Protein AF-A0A158P829-F1 (afdb_monomer)

InterPro domains:
  IPR002202 Hydroxymethylglutaryl-CoA reductase, class I/II [PF00368] (49-105)
  IPR002202 Hydroxymethylglutaryl-CoA reductase, class I/II [PF00368] (106-294)
  IPR002202 Hydroxymethylglutaryl-CoA reductase, class I/II [PS50065] (50-294)
  IPR002202 Hydroxymethylglutaryl-CoA reductase, class I/II [PTHR10572] (106-296)
  IPR009023 Hydroxymethylglutaryl-CoA reductase, class I/II, NAD/NADP-binding domain superfamily [G3DSA:3.30.70.420] (61-104)
  IPR009023 Hydroxymethylglutaryl-CoA reductase, class I/II, NAD/NADP-binding domain superfamily [G3DSA:3.30.70.420] (107-142)
  IPR009023 Hydroxymethylglutaryl-CoA reductase, class I/II, NAD/NADP-binding domain superfamily [SSF55035] (61-142)
  IPR009029 Hydroxymethylglutaryl-CoA reductase, class I/II, substrate-binding domain superfamily [SSF56542] (44-283)
  IPR023074 Hydroxymethylglutaryl-CoA reductase, class I/II, catalytic domain superfamily [G3DSA:3.90.770.10] (143-289)
  IPR023076 Hydroxymethylglutaryl-CoA reductase, class I/II, conserved site [PS00318] (225-232)
  IPR023282 Hydroxymethylglutaryl-CoA reductase, N-terminal [G3DSA:1.10.3270.10] (1-58)

Organism: Angiostrongylus cantonensis (NCBI:txid6313)

Sequence (345 aa):
MLSVKRGIVKCRELESRLDAKTAISVRRSYVAPSVLNHLPYQNYDYNYRSGGVSAHVIDEKMTRAPVVKFPNASDAFELKKWLNIAENFAVVKAEFESTSRGSSLAMHLLKQKFPSMQLLALSGNYCVDKKAAAINWIDGRGRSVVADCILPASVVASSKLQFGSARAVCIGGNNAHAANIVTAIFLATGQDPAQVISSSMCSTRMEETSEGDLYVSCTMPCVEVGTVGGGTILRPQNECLQMLSCAGPSLPTPGAHANRLAEIICSTVLAGELSLMAALVTDQLVSSHMKLNRSRLQLYPSTTSLSLPATQHPIENPSPLLGNSSKKDVRVKRTTLKIECSNIL

Structure (mmCIF, N/CA/C/O backbone):
data_AF-A0A158P829-F1
#
_entry.id   AF-A0A158P829-F1
#
loop_
_atom_site.group_PDB
_atom_site.id
_atom_site.type_symbol
_atom_site.label_atom_id
_atom_site.label_alt_id
_atom_site.label_comp_id
_atom_site.label_asym_id
_atom_site.label_entity_id
_atom_site.label_seq_id
_atom_site.pdbx_PDB_ins_code
_atom_site.Cartn_x
_atom_site.Cartn_y
_atom_site.Cartn_z
_atom_site.occupancy
_atom_site.B_iso_or_equiv
_atom_site.auth_seq_id
_atom_site.auth_comp_id
_atom_site.auth_asym_id
_atom_site.auth_atom_id
_atom_site.pdbx_PDB_model_num
ATOM 1 N N . MET A 1 1 ? 13.790 22.515 -24.053 1.00 63.16 1 MET A N 1
ATOM 2 C CA . MET A 1 1 ? 14.164 22.950 -22.682 1.00 63.16 1 MET A CA 1
ATOM 3 C C . MET A 1 1 ? 13.421 24.214 -22.241 1.00 63.16 1 MET A C 1
ATOM 5 O O . MET A 1 1 ? 12.739 24.167 -21.226 1.00 63.16 1 MET A O 1
ATOM 9 N N . LEU A 1 2 ? 13.500 25.322 -22.994 1.00 76.31 2 LEU A N 1
ATOM 10 C CA . LEU A 1 2 ? 12.799 26.582 -22.677 1.00 76.31 2 LEU A CA 1
ATOM 11 C C . LEU A 1 2 ? 11.281 26.410 -22.490 1.00 76.31 2 LEU A C 1
ATOM 13 O O . LEU A 1 2 ? 10.730 26.932 -21.528 1.00 76.31 2 LEU A O 1
ATOM 17 N N . SER A 1 3 ? 10.624 25.613 -23.336 1.00 77.19 3 SER A N 1
ATOM 18 C CA . SER A 1 3 ? 9.179 25.351 -23.232 1.00 77.19 3 SER A CA 1
ATOM 19 C C . SER A 1 3 ? 8.780 24.571 -21.973 1.00 77.19 3 SER A C 1
ATOM 21 O O . SER A 1 3 ? 7.688 24.777 -21.458 1.00 77.19 3 SER A O 1
ATOM 23 N N . VAL A 1 4 ? 9.669 23.721 -21.442 1.00 76.69 4 VAL A N 1
ATOM 24 C CA . VAL A 1 4 ? 9.452 22.998 -20.173 1.00 76.69 4 VAL A CA 1
ATOM 25 C C . VAL A 1 4 ? 9.634 23.946 -18.986 1.00 76.69 4 VAL A C 1
ATOM 27 O O . VAL A 1 4 ? 8.786 24.000 -18.105 1.00 76.69 4 VAL A O 1
ATOM 30 N N . LYS A 1 5 ? 10.689 24.778 -19.003 1.00 78.38 5 LYS A N 1
ATOM 31 C CA . LYS A 1 5 ? 10.923 25.812 -17.976 1.00 78.38 5 LYS A CA 1
ATOM 32 C C . LYS A 1 5 ? 9.795 26.840 -17.888 1.00 78.38 5 LYS A C 1
ATOM 34 O O . LYS A 1 5 ? 9.517 27.338 -16.807 1.00 78.38 5 LYS A O 1
ATOM 39 N N . ARG A 1 6 ? 9.154 27.149 -19.016 1.00 83.25 6 ARG A N 1
ATOM 40 C CA . ARG A 1 6 ? 8.013 28.073 -19.106 1.00 83.25 6 ARG A CA 1
ATOM 41 C C . ARG A 1 6 ? 6.659 27.406 -18.818 1.00 83.25 6 ARG A C 1
ATOM 43 O O . ARG A 1 6 ? 5.640 28.070 -18.939 1.00 83.25 6 ARG A O 1
ATOM 50 N N . GLY A 1 7 ? 6.629 26.110 -18.490 1.00 76.19 7 GLY A N 1
ATOM 51 C CA . GLY A 1 7 ? 5.394 25.374 -18.183 1.00 76.19 7 GLY A CA 1
ATOM 52 C C . GLY A 1 7 ? 4.481 25.089 -19.383 1.00 76.19 7 GLY A C 1
ATOM 53 O O . GLY A 1 7 ? 3.386 24.569 -19.201 1.00 76.19 7 GLY A O 1
ATOM 54 N N . ILE A 1 8 ? 4.926 25.388 -20.607 1.00 83.00 8 ILE A N 1
ATOM 55 C CA . ILE A 1 8 ? 4.159 25.204 -21.853 1.00 83.00 8 ILE A CA 1
ATOM 56 C C . ILE A 1 8 ? 4.042 23.714 -22.212 1.00 83.00 8 ILE A C 1
ATOM 58 O O . ILE A 1 8 ? 3.057 23.287 -22.806 1.00 83.00 8 ILE A O 1
ATOM 62 N N . VAL A 1 9 ? 5.048 22.909 -21.854 1.00 79.00 9 VAL A N 1
ATOM 63 C CA . VAL A 1 9 ? 5.073 21.455 -22.079 1.00 79.00 9 VAL A CA 1
ATOM 64 C C . VAL A 1 9 ? 5.416 20.753 -20.771 1.00 79.00 9 VAL A C 1
ATOM 66 O O . VAL A 1 9 ? 6.433 21.067 -20.148 1.00 79.00 9 VAL A O 1
ATOM 69 N N . LYS A 1 10 ? 4.597 19.777 -20.363 1.00 77.94 10 LYS A N 1
ATOM 70 C CA . LYS A 1 10 ? 4.851 18.976 -19.155 1.00 77.94 10 LYS A CA 1
ATOM 71 C C . LYS A 1 10 ? 5.947 17.942 -19.415 1.00 77.94 10 LYS A C 1
ATOM 73 O O . LYS A 1 10 ? 5.989 17.334 -20.480 1.00 77.94 10 LYS A O 1
ATOM 78 N N . CYS A 1 11 ? 6.786 17.661 -18.414 1.00 71.56 11 CYS A N 1
ATOM 79 C CA . CYS A 1 11 ? 7.875 16.678 -18.531 1.00 71.56 11 CYS A CA 1
ATOM 80 C C . CYS A 1 11 ? 7.422 15.295 -19.017 1.00 71.56 11 CYS A C 1
ATOM 82 O O . CYS A 1 11 ? 8.186 14.630 -19.707 1.00 71.56 11 CYS A O 1
ATOM 84 N N . ARG A 1 12 ? 6.201 14.867 -18.676 1.00 71.81 12 ARG A N 1
ATOM 85 C CA . ARG A 1 12 ? 5.615 13.581 -19.096 1.00 71.81 12 ARG A CA 1
ATOM 86 C C . ARG A 1 12 ? 5.220 13.511 -20.575 1.00 71.81 12 ARG A C 1
ATOM 88 O O . ARG A 1 12 ? 4.995 12.429 -21.086 1.00 71.81 12 ARG A O 1
ATOM 95 N N . GLU A 1 13 ? 5.102 14.655 -21.245 1.00 75.31 13 GLU A N 1
ATOM 96 C CA . GLU A 1 13 ? 4.687 14.735 -22.652 1.00 75.31 13 GLU A CA 1
ATOM 97 C C . GLU A 1 13 ? 5.884 14.732 -23.611 1.00 75.31 13 GLU A C 1
ATOM 99 O O . GLU A 1 13 ? 5.698 14.739 -24.826 1.00 75.31 13 GLU A O 1
ATOM 104 N N . LEU A 1 14 ? 7.117 14.746 -23.097 1.00 79.69 14 LEU A N 1
ATOM 105 C CA . LEU A 1 14 ? 8.315 14.904 -23.920 1.00 79.69 14 LEU A CA 1
ATOM 106 C C . LEU A 1 14 ? 8.457 13.787 -24.959 1.00 79.69 14 LEU A C 1
ATOM 108 O O . LEU A 1 14 ? 8.730 14.087 -26.113 1.00 79.69 14 LEU A O 1
ATOM 112 N N . GLU A 1 15 ? 8.192 12.535 -24.599 1.00 76.75 15 GLU A N 1
ATOM 113 C CA . GLU A 1 15 ? 8.303 11.390 -25.511 1.00 76.75 15 GLU A CA 1
ATOM 114 C C . GLU A 1 15 ? 7.123 11.244 -26.476 1.00 76.75 15 GLU A C 1
ATOM 116 O O . GLU A 1 15 ? 7.161 10.384 -27.346 1.00 76.75 15 GLU A O 1
ATOM 121 N N . SER A 1 16 ? 6.079 12.066 -26.337 1.00 76.44 16 SER A N 1
ATOM 122 C CA . SER A 1 16 ? 5.037 12.193 -27.369 1.00 76.44 16 SER A CA 1
ATOM 123 C C . SER A 1 16 ? 5.410 13.208 -28.455 1.00 76.44 16 SER A C 1
ATOM 125 O O . SER A 1 16 ? 4.762 13.269 -29.493 1.00 76.44 16 SER A O 1
ATOM 127 N N . ARG A 1 17 ? 6.441 14.031 -28.208 1.00 79.88 17 ARG A N 1
ATOM 128 C CA . ARG A 1 17 ? 6.820 15.173 -29.058 1.00 79.88 17 ARG A CA 1
ATOM 129 C C . ARG A 1 17 ? 8.261 15.114 -29.564 1.00 79.88 17 ARG A C 1
ATOM 131 O O . ARG A 1 17 ? 8.607 15.859 -30.473 1.00 79.88 17 ARG A O 1
ATOM 138 N N . LEU A 1 18 ? 9.109 14.304 -28.938 1.00 82.81 18 LEU A N 1
ATOM 139 C CA . LEU A 1 18 ? 10.538 14.181 -29.209 1.00 82.81 18 LEU A CA 1
ATOM 140 C C . LEU A 1 18 ? 10.919 12.702 -29.201 1.00 82.81 18 LEU A C 1
ATOM 142 O O . LEU A 1 18 ? 10.286 11.900 -28.509 1.00 82.81 18 LEU A O 1
ATOM 146 N N . ASP A 1 19 ? 11.998 12.361 -29.901 1.00 81.50 19 ASP A N 1
ATOM 147 C CA . ASP A 1 19 ? 12.615 11.047 -29.760 1.00 81.50 19 ASP A CA 1
ATOM 148 C C . ASP A 1 19 ? 13.052 10.809 -28.303 1.00 81.50 19 ASP A C 1
ATOM 150 O O . ASP A 1 19 ? 13.370 11.743 -27.555 1.00 81.50 19 ASP A O 1
ATOM 154 N N . ALA A 1 20 ? 13.064 9.545 -27.882 1.00 74.88 20 ALA A N 1
ATOM 155 C CA . ALA A 1 20 ? 13.271 9.195 -26.484 1.00 74.88 20 ALA A CA 1
ATOM 156 C C . ALA A 1 20 ? 14.630 9.667 -25.935 1.00 74.88 20 ALA A C 1
ATOM 158 O O . ALA A 1 20 ? 14.706 10.112 -24.789 1.00 74.88 20 ALA A O 1
ATOM 159 N N . LYS A 1 21 ? 15.694 9.660 -26.748 1.00 80.81 21 LYS A N 1
ATOM 160 C CA . LYS A 1 21 ? 17.029 10.111 -26.325 1.00 80.81 21 LYS A CA 1
ATOM 161 C C . LYS A 1 21 ? 17.026 11.613 -26.033 1.00 80.81 21 LYS A C 1
ATOM 163 O O . LYS A 1 21 ? 17.524 12.042 -24.987 1.00 80.81 21 LYS A O 1
ATOM 168 N N . THR A 1 22 ? 16.405 12.404 -26.905 1.00 84.88 22 THR A N 1
ATOM 169 C CA . THR A 1 22 ? 16.259 13.854 -26.736 1.00 84.88 22 THR A CA 1
ATOM 170 C C . THR A 1 22 ? 15.313 14.194 -25.586 1.00 84.88 22 THR A C 1
ATOM 172 O O . THR A 1 22 ? 15.642 15.035 -24.746 1.00 84.88 22 THR A O 1
ATOM 175 N N . ALA A 1 23 ? 14.168 13.517 -25.483 1.00 83.62 23 ALA A N 1
ATOM 176 C CA . ALA A 1 23 ? 13.207 13.698 -24.396 1.00 83.62 23 ALA A CA 1
ATOM 177 C C . ALA A 1 23 ? 13.840 13.449 -23.017 1.00 83.62 23 ALA A C 1
ATOM 179 O O . ALA A 1 23 ? 13.699 14.268 -22.102 1.00 83.62 23 ALA A O 1
ATOM 180 N N . ILE A 1 24 ? 14.597 12.358 -22.883 1.00 81.50 24 ILE A N 1
ATOM 181 C CA . ILE A 1 24 ? 15.289 11.985 -21.647 1.00 81.50 24 ILE A CA 1
ATOM 182 C C . ILE A 1 24 ? 16.406 12.978 -21.334 1.00 81.50 24 ILE A C 1
ATOM 184 O O . ILE A 1 24 ? 16.510 13.423 -20.190 1.00 81.50 24 ILE A O 1
ATOM 188 N N . SER A 1 25 ? 17.191 13.399 -22.331 1.00 85.94 25 SER A N 1
ATOM 189 C CA . SER A 1 25 ? 18.196 14.452 -22.148 1.00 85.94 25 SER A CA 1
ATOM 190 C C . SER A 1 25 ? 17.560 15.740 -21.615 1.00 85.94 25 SER A C 1
ATOM 192 O O . SER A 1 25 ? 18.021 16.292 -20.617 1.00 85.94 25 SER A O 1
ATOM 194 N N . VAL A 1 26 ? 16.460 16.197 -22.224 1.00 85.88 26 VAL A N 1
ATOM 195 C CA . VAL A 1 26 ? 15.747 17.416 -21.808 1.00 85.88 26 VAL A CA 1
ATOM 196 C C . VAL A 1 26 ? 15.191 17.283 -20.390 1.00 85.88 26 VAL A C 1
ATOM 198 O O . VAL A 1 26 ? 15.312 18.226 -19.605 1.00 85.88 26 VAL A O 1
ATOM 201 N N . ARG A 1 27 ? 14.612 16.127 -20.040 1.00 84.81 27 ARG A N 1
ATOM 202 C CA . ARG A 1 27 ? 14.092 15.865 -18.691 1.00 84.81 27 ARG A CA 1
ATOM 203 C C . ARG A 1 27 ? 15.209 15.870 -17.655 1.00 84.81 27 ARG A C 1
ATOM 205 O O . ARG A 1 27 ? 15.068 16.518 -16.625 1.00 84.81 27 ARG A O 1
ATOM 212 N N . ARG A 1 28 ? 16.332 15.204 -17.925 1.00 84.00 28 ARG A N 1
ATOM 213 C CA . ARG A 1 28 ? 17.473 15.120 -16.998 1.00 84.00 28 ARG A CA 1
ATOM 214 C C . ARG A 1 28 ? 18.092 16.485 -16.726 1.00 84.00 28 ARG A C 1
ATOM 216 O O . ARG A 1 28 ? 18.375 16.803 -15.575 1.00 84.00 28 ARG A O 1
ATOM 223 N N . SER A 1 29 ? 18.211 17.319 -17.758 1.00 81.62 29 SER A N 1
ATOM 224 C CA . SER A 1 29 ? 18.687 18.699 -17.620 1.00 81.62 29 SER A CA 1
ATOM 225 C C . SER A 1 29 ? 17.702 19.627 -16.896 1.00 81.62 29 SER A C 1
ATOM 227 O O . SER A 1 29 ? 18.093 20.722 -16.496 1.00 81.62 29 SER A O 1
ATOM 229 N N . TYR A 1 30 ? 16.433 19.232 -16.755 1.00 82.06 30 TYR A N 1
ATOM 230 C CA . TYR A 1 30 ? 15.398 20.015 -16.077 1.00 82.06 30 TYR A CA 1
ATOM 231 C C . TYR A 1 30 ? 15.141 19.554 -14.636 1.00 82.06 30 TYR A C 1
ATOM 233 O O . TYR A 1 30 ? 15.054 20.397 -13.754 1.00 82.06 30 TYR A O 1
ATOM 241 N N . VAL A 1 31 ? 15.032 18.242 -14.400 1.00 77.00 31 VAL A N 1
ATOM 242 C CA . VAL A 1 31 ? 14.630 17.659 -13.108 1.00 77.00 31 VAL A CA 1
ATOM 243 C C . VAL A 1 31 ? 15.726 17.804 -12.057 1.00 77.00 31 VAL A C 1
ATOM 245 O O . VAL A 1 31 ? 15.475 18.334 -10.984 1.00 77.00 31 VAL A O 1
ATOM 248 N N . ALA A 1 32 ? 16.938 17.330 -12.352 1.00 73.00 32 ALA A N 1
ATOM 249 C CA . ALA A 1 32 ? 18.040 17.343 -11.391 1.00 73.00 32 ALA A CA 1
ATOM 250 C C . ALA A 1 32 ? 19.394 17.282 -12.122 1.00 73.00 32 ALA A C 1
ATOM 252 O O . ALA A 1 32 ? 20.072 16.253 -12.088 1.00 73.00 32 ALA A O 1
ATOM 253 N N . PRO A 1 33 ? 19.794 18.358 -12.825 1.00 74.12 33 PRO A N 1
ATOM 254 C CA . PRO A 1 33 ? 20.963 18.348 -13.704 1.00 74.12 33 PRO A CA 1
ATOM 255 C C . PRO A 1 33 ? 22.264 17.977 -12.978 1.00 74.12 33 PRO A C 1
ATOM 257 O O . PRO A 1 33 ? 23.036 17.178 -13.494 1.00 74.12 33 PRO A O 1
ATOM 260 N N . SER A 1 34 ? 22.494 18.480 -11.763 1.00 73.44 34 SER A N 1
ATOM 261 C CA . SER A 1 34 ? 23.701 18.167 -10.981 1.00 73.44 34 SER A CA 1
ATOM 262 C C . SER A 1 34 ? 23.755 16.712 -10.508 1.00 73.44 34 SER A C 1
ATOM 264 O O . SER A 1 34 ? 24.828 16.119 -10.487 1.00 73.44 34 SER A O 1
ATOM 266 N N . VAL A 1 35 ? 22.604 16.128 -10.170 1.00 72.25 35 VAL A N 1
ATOM 267 C CA . VAL A 1 35 ? 22.493 14.759 -9.641 1.00 72.25 35 VAL A CA 1
ATOM 268 C C . VAL A 1 35 ? 22.556 13.731 -10.765 1.00 72.25 35 VAL A C 1
ATOM 270 O O . VAL A 1 35 ? 23.204 12.694 -10.652 1.00 72.25 35 VAL A O 1
ATOM 273 N N . LEU A 1 36 ? 21.883 14.015 -11.878 1.00 69.62 36 LEU A N 1
ATOM 274 C CA . LEU A 1 36 ? 21.706 13.045 -12.948 1.00 69.62 36 LEU A CA 1
ATOM 275 C C . LEU A 1 36 ? 22.901 12.994 -13.896 1.00 69.62 36 LEU A C 1
ATOM 277 O O . LEU A 1 36 ? 23.027 11.999 -14.595 1.00 69.62 36 LEU A O 1
ATOM 281 N N . ASN A 1 37 ? 23.805 13.980 -13.904 1.00 75.06 37 ASN A N 1
ATOM 282 C CA . ASN A 1 37 ? 24.940 14.050 -14.837 1.00 75.06 37 ASN A CA 1
ATOM 283 C C . ASN A 1 37 ? 25.761 12.755 -14.956 1.00 75.06 37 ASN A C 1
ATOM 285 O O . ASN A 1 37 ? 26.304 12.490 -16.023 1.00 75.06 37 ASN A O 1
ATOM 289 N N . HIS A 1 38 ? 25.863 11.958 -13.890 1.00 70.56 38 HIS A N 1
ATOM 290 C CA . HIS A 1 38 ? 26.667 10.728 -13.869 1.00 70.56 38 HIS A CA 1
ATOM 291 C C . HIS A 1 38 ? 25.831 9.454 -14.043 1.00 70.56 38 HIS A C 1
ATOM 293 O O . HIS A 1 38 ? 26.385 8.371 -14.209 1.00 70.56 38 HIS A O 1
ATOM 299 N N . LEU A 1 39 ? 24.500 9.567 -14.033 1.00 63.19 39 LEU A N 1
ATOM 300 C CA . LEU A 1 39 ? 23.608 8.435 -14.254 1.00 63.19 39 LEU A CA 1
ATOM 301 C C . LEU A 1 39 ? 23.589 8.102 -15.757 1.00 63.19 39 LEU A C 1
ATOM 303 O O . LEU A 1 39 ? 23.116 8.939 -16.530 1.00 63.19 39 LEU A O 1
ATOM 307 N N . PRO A 1 40 ? 24.073 6.932 -16.203 1.00 72.62 40 PRO A N 1
ATOM 308 C CA . PRO A 1 40 ? 24.112 6.593 -17.620 1.00 72.62 40 PRO A CA 1
ATOM 309 C C . PRO A 1 40 ? 22.698 6.545 -18.210 1.00 72.62 40 PRO A C 1
ATOM 311 O O . PRO A 1 40 ? 21.763 6.042 -17.596 1.00 72.62 40 PRO A O 1
ATOM 314 N N . TYR A 1 41 ? 22.542 7.111 -19.405 1.00 71.88 41 TYR A N 1
ATOM 315 C CA . TYR A 1 41 ? 21.274 7.132 -20.147 1.00 71.88 41 TYR A CA 1
ATOM 316 C C . TYR A 1 41 ? 21.485 7.070 -21.669 1.00 71.88 41 TYR A C 1
ATOM 318 O O . TYR A 1 41 ? 20.532 7.108 -22.438 1.00 71.88 41 TYR A O 1
ATOM 326 N N . GLN A 1 42 ? 22.727 7.036 -22.138 1.00 70.00 42 GLN A N 1
ATOM 327 C CA . GLN A 1 42 ? 23.049 6.930 -23.558 1.00 70.00 42 GLN A CA 1
ATOM 328 C C . GLN A 1 42 ? 23.322 5.459 -23.885 1.00 70.00 42 GLN A C 1
ATOM 330 O O . GLN A 1 42 ? 23.740 4.711 -23.006 1.00 70.00 42 GLN A O 1
ATOM 335 N N . ASN A 1 43 ? 23.078 5.051 -25.132 1.00 66.44 43 ASN A N 1
ATOM 336 C CA . ASN A 1 43 ? 23.239 3.667 -25.607 1.00 66.44 43 ASN A CA 1
ATOM 337 C C . ASN A 1 43 ? 22.281 2.649 -24.962 1.00 66.44 43 ASN A C 1
ATOM 339 O O . ASN A 1 43 ? 22.509 1.448 -25.050 1.00 66.44 43 ASN A O 1
ATOM 343 N N . TYR A 1 44 ? 21.205 3.132 -24.341 1.00 59.72 44 TYR A N 1
ATOM 344 C CA . TYR A 1 44 ? 20.037 2.325 -24.020 1.00 59.72 44 TYR A CA 1
ATOM 345 C C . TYR A 1 44 ? 19.034 2.469 -25.165 1.00 59.72 44 TYR A C 1
ATOM 347 O O . TYR A 1 44 ? 18.763 3.593 -25.603 1.00 59.72 44 TYR A O 1
ATOM 355 N N . ASP A 1 45 ? 18.516 1.356 -25.675 1.00 62.59 45 ASP A N 1
ATOM 356 C CA . ASP A 1 45 ? 17.504 1.397 -26.724 1.00 62.59 45 ASP A CA 1
ATOM 357 C C . ASP A 1 45 ? 16.132 1.692 -26.115 1.00 62.59 45 ASP A C 1
ATOM 359 O O . ASP A 1 45 ? 15.405 0.816 -25.660 1.00 62.59 45 ASP A O 1
ATOM 363 N N . TYR A 1 46 ? 15.776 2.972 -26.100 1.00 62.03 46 TYR A N 1
ATOM 364 C CA . TYR A 1 46 ? 14.485 3.435 -25.604 1.00 62.03 46 TYR A CA 1
ATOM 365 C C . TYR A 1 46 ? 13.314 3.151 -26.556 1.00 62.03 46 TYR A C 1
ATOM 367 O O . TYR A 1 46 ? 12.179 3.492 -26.214 1.00 62.03 46 TYR A O 1
ATOM 375 N N . ASN A 1 47 ? 13.571 2.557 -27.729 1.00 55.53 47 ASN A N 1
ATOM 376 C CA . ASN A 1 47 ? 12.532 2.044 -28.619 1.00 55.53 47 ASN A CA 1
ATOM 377 C C . ASN A 1 47 ? 12.071 0.636 -28.214 1.00 55.53 47 ASN A C 1
ATOM 379 O O . ASN A 1 47 ? 11.018 0.212 -28.686 1.00 55.53 47 ASN A O 1
ATOM 383 N N . TYR A 1 48 ? 12.764 -0.042 -27.284 1.00 54.25 48 TYR A N 1
ATOM 384 C CA . TYR A 1 48 ? 12.222 -1.184 -26.531 1.00 54.25 48 TYR A CA 1
ATOM 385 C C . TYR A 1 48 ? 11.123 -0.699 -25.566 1.00 54.25 48 TYR A C 1
ATOM 387 O O . TYR A 1 48 ? 11.230 -0.773 -24.344 1.00 54.25 48 TYR A O 1
ATOM 395 N N . ARG A 1 49 ? 10.047 -0.133 -26.113 1.00 53.22 49 ARG A N 1
ATOM 396 C CA . ARG A 1 49 ? 8.802 0.124 -25.395 1.00 53.22 49 ARG A CA 1
ATOM 397 C C . ARG A 1 49 ? 7.881 -1.053 -25.642 1.00 53.22 49 ARG A C 1
ATOM 399 O O . ARG A 1 49 ? 7.085 -1.045 -26.573 1.00 53.22 49 ARG A O 1
ATOM 406 N N . SER A 1 50 ? 7.968 -2.048 -24.777 1.00 54.19 50 SER A N 1
ATOM 407 C CA . SER A 1 50 ? 6.940 -3.072 -24.631 1.00 54.19 50 SER A CA 1
ATOM 408 C C . SER A 1 50 ? 5.701 -2.451 -23.974 1.00 54.19 50 SER A C 1
ATOM 410 O O . SER A 1 50 ? 5.515 -2.583 -22.771 1.00 54.19 50 SER A O 1
ATOM 412 N N . GLY A 1 51 ? 4.937 -1.636 -24.711 1.00 63.03 51 GLY A N 1
ATOM 413 C CA . GLY A 1 51 ? 3.611 -1.131 -24.306 1.00 63.03 51 GLY A CA 1
ATOM 414 C C . GLY A 1 51 ? 3.517 -0.245 -23.048 1.00 63.03 51 GLY A C 1
ATOM 415 O O . GLY A 1 51 ? 2.474 0.359 -22.823 1.00 63.03 51 GLY A O 1
ATOM 416 N N . GLY A 1 52 ? 4.589 -0.099 -22.260 1.00 76.19 52 GLY A N 1
ATOM 417 C CA . GLY A 1 52 ? 4.537 0.468 -20.911 1.00 76.19 52 GLY A CA 1
ATOM 418 C C . GLY A 1 52 ? 3.983 -0.521 -19.875 1.00 76.19 52 GLY A C 1
ATOM 419 O O . GLY A 1 52 ? 3.530 -1.611 -20.209 1.00 76.19 52 GLY A O 1
ATOM 420 N N . VAL A 1 53 ? 4.044 -0.134 -18.601 1.00 87.06 53 VAL A N 1
ATOM 421 C CA . VAL A 1 53 ? 3.374 -0.851 -17.506 1.00 87.06 53 VAL A CA 1
ATOM 422 C C . VAL A 1 53 ? 2.049 -0.152 -17.231 1.00 87.06 53 VAL A C 1
ATOM 424 O O . VAL A 1 53 ? 2.031 1.071 -17.060 1.00 87.06 53 VAL A O 1
ATOM 427 N N . SER A 1 54 ? 0.966 -0.920 -17.174 1.00 91.69 54 SER A N 1
ATOM 428 C CA . SER A 1 54 ? -0.322 -0.451 -16.662 1.00 91.69 54 SER A CA 1
ATOM 429 C C . SER A 1 54 ? -0.379 -0.743 -15.170 1.00 91.69 54 SER A C 1
ATOM 431 O O . SER A 1 54 ? 0.064 -1.799 -14.731 1.00 91.69 54 SER A O 1
ATOM 433 N N . ALA A 1 55 ? -0.866 0.201 -14.368 1.00 94.81 55 ALA A N 1
ATOM 434 C CA . ALA A 1 55 ? -0.978 0.021 -12.927 1.00 94.81 55 ALA A CA 1
ATOM 435 C C . ALA A 1 55 ? -2.229 0.710 -12.394 1.00 94.81 55 ALA A C 1
ATOM 437 O O . ALA A 1 55 ? -2.557 1.821 -12.812 1.00 94.81 55 ALA A O 1
ATOM 438 N N . HIS A 1 56 ? -2.908 0.041 -11.465 1.00 95.44 56 HIS A N 1
ATOM 439 C CA . HIS A 1 56 ? -4.190 0.476 -10.928 1.00 95.44 56 HIS A CA 1
ATOM 440 C C . HIS A 1 56 ? -4.291 0.164 -9.437 1.00 95.44 56 HIS A C 1
ATOM 442 O O 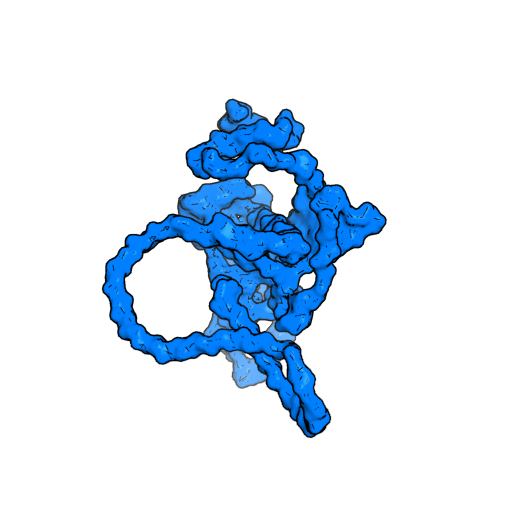. HIS A 1 56 ? -4.038 -0.963 -9.001 1.00 95.44 56 HIS A O 1
ATOM 448 N N . VAL A 1 57 ? -4.716 1.156 -8.653 1.00 97.31 57 VAL A N 1
ATOM 449 C CA . VAL A 1 57 ? -5.216 0.921 -7.293 1.00 97.31 57 VAL A CA 1
ATOM 450 C C . VAL A 1 57 ? -6.616 0.306 -7.384 1.00 97.31 57 VAL A C 1
ATOM 452 O O . VAL A 1 57 ? -7.505 0.891 -7.997 1.00 97.31 57 VAL A O 1
ATOM 455 N N . ILE A 1 58 ? -6.805 -0.866 -6.778 1.00 96.38 58 ILE A N 1
ATOM 456 C CA . ILE A 1 58 ? -8.069 -1.625 -6.797 1.00 96.38 58 ILE A CA 1
ATOM 457 C C . ILE A 1 58 ? -8.849 -1.531 -5.481 1.00 96.38 58 ILE A C 1
ATOM 459 O O . ILE A 1 58 ? -10.054 -1.757 -5.472 1.00 96.38 58 ILE A O 1
ATOM 463 N N . ASP A 1 59 ? -8.175 -1.197 -4.380 1.00 95.88 59 ASP A N 1
ATOM 464 C CA . ASP A 1 59 ? -8.799 -0.968 -3.075 1.00 95.88 59 ASP A CA 1
ATOM 465 C C . ASP A 1 59 ? -7.963 0.031 -2.261 1.00 95.88 59 ASP A C 1
ATOM 467 O O . ASP A 1 59 ? -6.738 0.111 -2.411 1.00 95.88 59 ASP A O 1
ATOM 471 N N . GLU A 1 60 ? -8.622 0.796 -1.394 1.00 93.44 60 GLU A N 1
ATOM 472 C CA . GLU A 1 60 ? -7.994 1.757 -0.489 1.00 93.44 60 GLU A CA 1
ATOM 473 C C . GLU A 1 60 ? -8.676 1.719 0.883 1.00 93.44 60 GLU A C 1
ATOM 475 O O . GLU A 1 60 ? -9.792 2.208 1.062 1.00 93.44 60 GLU A O 1
ATOM 480 N N . LYS A 1 61 ? -7.975 1.188 1.890 1.00 91.75 61 LYS A N 1
ATOM 481 C CA . LYS A 1 61 ? -8.439 1.193 3.282 1.00 91.75 61 LYS A CA 1
ATOM 482 C C . LYS A 1 61 ? -7.295 1.101 4.279 1.00 91.75 61 LYS A C 1
ATOM 484 O O . LYS A 1 61 ? -6.576 0.109 4.343 1.00 91.75 61 LYS A O 1
ATOM 489 N N . MET A 1 62 ? -7.146 2.106 5.135 1.00 91.06 62 MET A N 1
ATOM 490 C CA . MET A 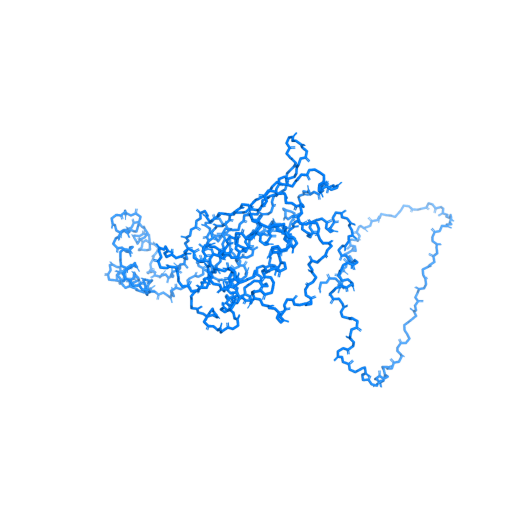1 62 ? -6.292 1.973 6.315 1.00 91.06 62 MET A CA 1
ATOM 491 C C . MET A 1 62 ? -7.103 1.393 7.474 1.00 91.06 62 MET A C 1
ATOM 493 O O . MET A 1 62 ? -8.220 1.830 7.737 1.00 91.06 62 MET A O 1
ATOM 497 N N . THR A 1 63 ? -6.534 0.428 8.192 1.00 90.44 63 THR A N 1
ATOM 498 C CA . THR A 1 63 ? -7.241 -0.306 9.245 1.00 90.44 63 THR A CA 1
ATOM 499 C C . THR A 1 63 ? -6.707 0.027 10.637 1.00 90.44 63 THR A C 1
ATOM 501 O O . THR A 1 63 ? -5.508 0.242 10.856 1.00 90.44 63 THR A O 1
ATOM 504 N N . ARG A 1 64 ? -7.613 0.023 11.616 1.00 90.19 64 ARG A N 1
ATOM 505 C CA . ARG A 1 64 ? -7.306 0.036 13.047 1.00 90.19 64 ARG A CA 1
ATOM 506 C C . ARG A 1 64 ? -8.245 -0.943 13.733 1.00 90.19 64 ARG A C 1
ATOM 508 O O . ARG A 1 64 ? -9.444 -0.903 13.491 1.00 90.19 64 ARG A O 1
ATOM 515 N N . ALA A 1 65 ? -7.703 -1.792 14.595 1.00 92.44 65 ALA A N 1
ATOM 516 C CA . ALA A 1 65 ? -8.479 -2.798 15.301 1.00 92.44 65 ALA A CA 1
ATOM 517 C C . ALA A 1 65 ? -8.242 -2.681 16.811 1.00 92.44 65 ALA A C 1
ATOM 519 O O . ALA A 1 65 ? -7.257 -3.227 17.319 1.00 92.44 65 ALA A O 1
ATOM 520 N N . PRO A 1 66 ? -9.097 -1.938 17.532 1.00 93.38 66 PRO A N 1
ATOM 521 C CA . PRO A 1 66 ? -9.094 -1.922 18.987 1.00 93.38 66 PRO A CA 1
ATOM 522 C C . PRO A 1 66 ? -9.410 -3.301 19.565 1.00 93.38 66 PRO A C 1
ATOM 524 O O . PRO A 1 66 ? -10.135 -4.091 18.965 1.00 93.38 66 PRO A O 1
ATOM 527 N N . VAL A 1 67 ? -8.893 -3.573 20.759 1.00 95.31 67 VAL A N 1
ATOM 528 C CA . VAL A 1 67 ? -9.247 -4.751 21.550 1.00 95.31 67 VAL A CA 1
ATOM 529 C C . VAL A 1 67 ? -10.018 -4.312 22.786 1.00 95.31 67 VAL A C 1
ATOM 531 O O . VAL A 1 67 ? -9.566 -3.470 23.569 1.00 95.31 67 VAL A O 1
ATOM 534 N N . VAL A 1 68 ? -11.199 -4.899 22.948 1.00 96.50 68 VAL A N 1
ATOM 535 C CA . VAL A 1 68 ? -12.102 -4.657 24.070 1.00 96.50 68 VAL A CA 1
ATOM 536 C C . VAL A 1 68 ? -12.328 -5.952 24.842 1.00 96.50 68 VAL A C 1
ATOM 538 O O . VAL A 1 68 ? -12.288 -7.043 24.275 1.00 9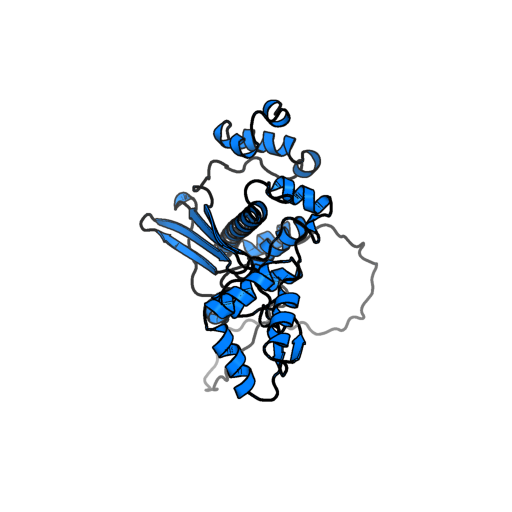6.50 68 VAL A O 1
ATOM 541 N N . LYS A 1 69 ? -12.550 -5.829 26.146 1.00 96.94 69 LYS A N 1
ATOM 542 C CA . LYS A 1 69 ? -12.824 -6.930 27.066 1.00 96.94 69 LYS A CA 1
ATOM 543 C C . LYS A 1 69 ? -14.211 -6.768 27.662 1.00 96.94 69 LYS A C 1
ATOM 545 O O . LYS A 1 69 ? -14.607 -5.664 28.016 1.00 96.94 69 LYS A O 1
ATOM 550 N N . PHE A 1 70 ? -14.902 -7.885 27.818 1.00 97.94 70 PHE A N 1
ATOM 551 C CA . PHE A 1 70 ? -16.159 -7.980 28.549 1.00 97.94 70 PHE A CA 1
ATOM 552 C C . PHE A 1 70 ? -16.012 -8.948 29.729 1.00 97.94 70 PHE A C 1
ATOM 554 O O . PHE A 1 70 ? -15.067 -9.746 29.737 1.00 97.94 70 PHE A O 1
ATOM 561 N N . PRO A 1 71 ? -16.915 -8.898 30.725 1.00 97.12 71 PRO A N 1
ATOM 562 C CA . PRO A 1 71 ? -16.928 -9.855 31.831 1.00 97.12 71 PRO A CA 1
ATOM 563 C C . PRO A 1 71 ? -17.084 -11.309 31.372 1.00 97.12 71 PRO A C 1
ATOM 565 O O . PRO A 1 71 ? -16.467 -12.202 31.946 1.00 97.12 71 PRO A O 1
ATOM 568 N N . ASN A 1 72 ? -17.886 -11.547 30.331 1.00 96.38 72 ASN A N 1
ATOM 569 C CA . ASN A 1 72 ? -18.131 -12.873 29.771 1.00 96.38 72 ASN A CA 1
ATOM 570 C C . ASN A 1 72 ? -18.287 -12.820 28.234 1.00 96.38 72 ASN A C 1
ATOM 572 O O . ASN A 1 72 ? -18.403 -11.749 27.634 1.00 96.38 72 ASN A O 1
ATOM 576 N N . ALA A 1 73 ? -18.260 -13.991 27.591 1.00 95.31 73 ALA A N 1
ATOM 577 C CA . ALA A 1 73 ? -18.345 -14.106 26.134 1.00 95.31 73 ALA A CA 1
ATOM 578 C C . ALA A 1 73 ? -19.731 -13.740 25.572 1.00 95.31 73 ALA A C 1
ATOM 580 O O . ALA A 1 73 ? -19.807 -13.258 24.442 1.00 95.31 73 ALA A O 1
ATOM 581 N N . SER A 1 74 ? -20.804 -13.930 26.345 1.00 97.12 74 SER A N 1
ATOM 582 C CA . SER A 1 74 ? -22.167 -13.572 25.937 1.00 97.12 74 SER A CA 1
ATOM 583 C C . SER A 1 74 ? -22.309 -12.061 25.758 1.00 97.12 74 SER A C 1
ATOM 585 O O . SER A 1 74 ? -22.817 -11.613 24.736 1.00 97.12 74 SER A O 1
ATOM 587 N N . ASP A 1 75 ? -21.755 -11.264 26.673 1.00 95.88 75 ASP A N 1
ATOM 588 C CA . ASP A 1 75 ? -21.757 -9.801 26.558 1.00 95.88 75 ASP A CA 1
ATOM 589 C C . ASP A 1 75 ? -20.964 -9.326 25.324 1.00 95.88 75 ASP A C 1
ATOM 591 O O . ASP A 1 75 ? -21.387 -8.420 24.604 1.00 95.88 75 ASP A O 1
ATOM 595 N N . ALA A 1 76 ? -19.822 -9.965 25.039 1.00 96.06 76 ALA A N 1
ATOM 596 C CA . ALA A 1 76 ? -19.040 -9.676 23.835 1.00 96.06 76 ALA A CA 1
ATOM 597 C C . ALA A 1 76 ? -19.797 -10.061 22.550 1.00 96.06 76 ALA A C 1
ATOM 599 O O . ALA A 1 76 ? -19.701 -9.368 21.532 1.00 96.06 76 ALA A O 1
ATOM 600 N N . PHE A 1 77 ? -20.562 -11.155 22.590 1.00 96.50 77 PHE A N 1
ATOM 601 C CA . PHE A 1 77 ? -21.425 -11.566 21.489 1.00 96.50 77 PHE A CA 1
ATOM 602 C C . PHE A 1 77 ? -22.548 -10.556 21.242 1.00 96.50 77 PHE A C 1
ATOM 604 O O . PHE A 1 77 ? -22.803 -10.234 20.083 1.00 96.50 77 PHE A O 1
ATOM 611 N N . GLU A 1 78 ? -23.155 -9.995 22.290 1.00 97.31 78 GLU A N 1
ATOM 612 C CA . GLU A 1 78 ? -24.173 -8.949 22.141 1.00 97.31 78 GLU A CA 1
ATOM 613 C C . GLU A 1 78 ? -23.613 -7.697 21.454 1.00 97.31 78 GLU A C 1
ATOM 615 O O . GLU A 1 78 ? -24.259 -7.167 20.549 1.00 97.31 78 GLU A O 1
ATOM 620 N N . LEU A 1 79 ? -22.380 -7.273 21.769 1.00 96.69 79 LEU A N 1
ATOM 621 C CA . LEU A 1 79 ? -21.712 -6.204 21.011 1.00 96.69 79 LEU A CA 1
ATOM 622 C C . LEU A 1 79 ? -21.568 -6.573 19.526 1.00 96.69 79 LEU A C 1
ATOM 624 O O . LEU A 1 79 ? -21.902 -5.770 18.654 1.00 96.69 79 LEU A O 1
ATOM 628 N N . LYS A 1 80 ? -21.075 -7.780 19.220 1.00 96.25 80 LYS A N 1
ATOM 629 C CA . LYS A 1 80 ? -20.885 -8.234 17.832 1.00 96.25 80 LYS A CA 1
ATOM 630 C C . LYS A 1 80 ? -22.211 -8.285 17.071 1.00 96.25 80 LYS A C 1
ATOM 632 O O . LYS A 1 80 ? -22.299 -7.792 15.952 1.00 96.25 80 LYS A O 1
ATOM 637 N N . LYS A 1 81 ? -23.247 -8.860 17.681 1.00 97.38 81 LYS A N 1
ATOM 638 C CA . LYS A 1 81 ? -24.601 -8.932 17.123 1.00 97.38 81 LYS A CA 1
ATOM 639 C C . LYS A 1 81 ? -25.164 -7.536 16.877 1.00 97.38 81 LYS A C 1
ATOM 641 O O . LYS A 1 81 ? -25.741 -7.293 15.824 1.00 97.38 81 LYS A O 1
ATOM 646 N N . TRP A 1 82 ? -24.951 -6.618 17.817 1.00 97.44 82 TRP A N 1
ATOM 647 C CA . TRP A 1 82 ? -25.383 -5.235 17.695 1.00 97.44 82 TRP A CA 1
ATOM 648 C C . TRP A 1 82 ? -24.688 -4.500 16.540 1.00 97.44 82 TRP A C 1
ATOM 650 O O . TRP A 1 82 ? -25.366 -3.826 15.766 1.00 97.44 82 TRP A O 1
ATOM 660 N N . LEU A 1 83 ? -23.370 -4.675 16.386 1.00 96.69 83 LEU A N 1
ATOM 661 C CA . LEU A 1 83 ? -22.577 -4.108 15.285 1.00 96.69 83 LEU A CA 1
ATOM 662 C C . LEU A 1 83 ? -22.919 -4.702 13.912 1.00 96.69 83 LEU A C 1
ATOM 664 O O . LEU A 1 83 ? -22.721 -4.032 12.906 1.00 96.69 83 LEU A O 1
ATOM 668 N N . ASN A 1 84 ? -23.436 -5.932 13.854 1.00 96.38 84 ASN A N 1
ATOM 669 C CA . ASN A 1 84 ? -23.857 -6.567 12.600 1.00 96.38 84 ASN A CA 1
ATOM 670 C C . ASN A 1 84 ? -25.180 -6.009 12.041 1.00 96.38 84 ASN A C 1
ATOM 672 O O . ASN A 1 84 ? -25.553 -6.337 10.918 1.00 96.38 84 ASN A O 1
ATOM 676 N N . ILE A 1 85 ? -25.898 -5.188 12.810 1.00 97.62 85 ILE A N 1
ATOM 677 C CA . ILE A 1 85 ? -27.096 -4.483 12.346 1.00 97.62 85 ILE A CA 1
ATOM 678 C C . ILE A 1 85 ? -26.647 -3.213 11.608 1.00 97.62 85 ILE A C 1
ATOM 680 O O . ILE A 1 85 ? -25.919 -2.391 12.170 1.00 97.62 85 ILE A O 1
ATOM 684 N N . ALA A 1 86 ? -27.082 -3.045 10.357 1.00 96.56 86 ALA A N 1
ATOM 685 C CA . ALA A 1 86 ? -26.577 -2.011 9.451 1.00 96.56 86 ALA A CA 1
ATOM 686 C C . ALA A 1 86 ? -26.773 -0.583 9.989 1.00 96.56 86 ALA A C 1
ATOM 688 O O . ALA A 1 86 ? -25.863 0.242 9.904 1.00 96.56 86 ALA A O 1
ATOM 689 N N . GLU A 1 87 ? -27.922 -0.301 10.602 1.00 97.31 87 GLU A N 1
ATOM 690 C CA . GLU A 1 87 ? -28.247 1.007 11.178 1.00 97.31 87 GLU A CA 1
ATOM 691 C C . GLU A 1 87 ? -27.313 1.343 12.344 1.00 97.31 87 GLU A C 1
ATOM 693 O O . GLU A 1 87 ? -26.820 2.461 12.465 1.00 97.31 87 GLU A O 1
ATOM 698 N N . ASN A 1 88 ? -27.011 0.353 13.183 1.00 96.94 88 ASN A N 1
ATOM 699 C CA . ASN A 1 88 ? -26.110 0.512 14.318 1.00 96.94 88 ASN A CA 1
ATOM 700 C C . ASN A 1 88 ? -24.667 0.738 13.862 1.00 96.94 88 ASN A C 1
ATOM 702 O O . ASN A 1 88 ? -23.981 1.619 14.385 1.00 96.94 88 ASN A O 1
ATOM 706 N N . PHE A 1 89 ? -24.222 -0.026 12.861 1.00 96.25 89 PHE A N 1
ATOM 707 C CA . PHE A 1 89 ? -22.917 0.174 12.244 1.00 96.25 89 PHE A CA 1
ATOM 708 C C . PHE A 1 89 ? -22.793 1.575 11.638 1.00 96.25 89 PHE A C 1
ATOM 710 O O . PHE A 1 89 ? -21.767 2.226 11.826 1.00 96.25 89 PHE A O 1
ATOM 717 N N . ALA A 1 90 ? -23.841 2.074 10.974 1.00 95.50 90 ALA A N 1
ATOM 718 C CA . ALA A 1 90 ? -23.853 3.411 10.388 1.00 95.50 90 ALA A CA 1
ATOM 719 C C . ALA A 1 90 ? -23.644 4.517 11.437 1.00 95.50 90 ALA A C 1
ATOM 721 O O . ALA A 1 90 ? -22.906 5.464 11.172 1.00 95.50 90 ALA A O 1
ATOM 722 N N . VAL A 1 91 ? -24.206 4.372 12.645 1.00 95.44 91 VAL A N 1
ATOM 723 C CA . VAL A 1 91 ? -23.972 5.320 13.752 1.00 95.44 91 VAL A CA 1
ATOM 724 C C . VAL A 1 91 ? -22.503 5.314 14.183 1.00 95.44 91 VAL A C 1
ATOM 726 O O . VAL A 1 91 ? -21.889 6.371 14.305 1.00 95.44 91 VAL A O 1
ATOM 729 N N . VAL A 1 92 ? -21.907 4.132 14.371 1.00 94.88 92 VAL A N 1
ATOM 730 C CA . VAL A 1 92 ? -20.486 4.019 14.755 1.00 94.88 92 VAL A CA 1
ATOM 731 C C . VAL A 1 92 ? -19.571 4.547 13.651 1.00 94.88 92 VAL A C 1
ATOM 733 O O . VAL A 1 92 ? -18.577 5.213 13.939 1.00 94.88 92 VAL A O 1
ATOM 736 N N . LYS A 1 93 ? -19.915 4.280 12.388 1.00 92.94 93 LYS A N 1
ATOM 737 C CA . LYS A 1 93 ? -19.196 4.780 11.217 1.00 92.94 93 LYS A CA 1
ATOM 738 C C . LYS A 1 93 ? -19.223 6.307 11.158 1.00 92.94 93 LYS A C 1
ATOM 740 O O . LYS A 1 93 ? -18.166 6.909 11.015 1.00 92.94 93 LYS A O 1
ATOM 745 N N . ALA A 1 94 ? -20.392 6.925 11.326 1.00 93.44 94 ALA A N 1
ATOM 746 C CA . ALA A 1 94 ? -20.523 8.381 11.335 1.00 93.44 94 ALA A CA 1
ATOM 747 C C . ALA A 1 94 ? -19.674 9.020 12.449 1.00 93.44 94 ALA A C 1
ATOM 749 O O . ALA A 1 94 ? -18.964 9.996 12.210 1.00 93.44 94 ALA A O 1
ATOM 750 N N . GLU A 1 95 ? -19.677 8.422 13.643 1.00 93.19 95 GLU A N 1
ATOM 751 C CA . GLU A 1 95 ? -18.850 8.883 14.761 1.00 93.19 95 GLU A CA 1
ATOM 752 C C . GLU A 1 95 ? -17.348 8.742 14.459 1.00 93.19 95 GLU A C 1
ATOM 754 O O . GLU A 1 95 ? -16.559 9.643 14.751 1.00 93.19 95 GLU A O 1
ATOM 759 N N . PHE A 1 96 ? -16.938 7.640 13.825 1.00 91.94 96 PHE A N 1
ATOM 760 C CA . PHE A 1 96 ? -15.555 7.423 13.402 1.00 91.94 96 PHE A CA 1
ATOM 761 C C . PHE A 1 96 ? -15.109 8.442 12.343 1.00 91.94 96 PHE A C 1
ATOM 763 O O . PHE A 1 96 ? -14.010 8.984 12.428 1.00 91.94 96 PHE A O 1
ATOM 770 N N . GLU A 1 97 ? -15.949 8.722 11.352 1.00 89.56 97 GLU A N 1
ATOM 771 C CA . GLU A 1 97 ? -15.624 9.618 10.235 1.00 89.56 97 GLU A CA 1
ATOM 772 C C . GLU A 1 97 ? -15.692 11.105 10.617 1.00 89.56 97 GLU A C 1
ATOM 774 O O . GLU A 1 97 ? -15.156 11.951 9.903 1.00 89.56 97 GLU A O 1
ATOM 779 N N . SER A 1 98 ? -16.282 11.431 11.771 1.00 88.06 98 SER A N 1
ATOM 780 C CA . SER A 1 98 ? -16.428 12.810 12.251 1.00 88.06 98 SER A CA 1
ATOM 781 C C . SER A 1 98 ? -15.096 13.525 12.524 1.00 88.06 98 SER A C 1
ATOM 783 O O . SER A 1 98 ? -15.029 14.754 12.457 1.00 88.06 98 SER A O 1
ATOM 785 N N . THR A 1 99 ? -14.020 12.789 12.843 1.00 86.75 99 THR A N 1
ATOM 786 C CA . THR A 1 99 ? -12.707 13.377 13.154 1.00 86.75 99 THR A CA 1
ATOM 787 C C . THR A 1 99 ? -11.536 12.493 12.724 1.00 86.75 99 THR A C 1
ATOM 789 O O . THR A 1 99 ? -11.647 11.281 12.567 1.00 86.75 99 THR A O 1
ATOM 792 N N . SER A 1 100 ? -10.338 13.080 12.676 1.00 77.75 100 SER A N 1
ATOM 793 C CA . SER A 1 100 ? -9.078 12.343 12.489 1.00 77.75 100 SER A CA 1
ATOM 794 C C . SER A 1 100 ? -8.713 11.404 13.653 1.00 77.75 100 SER A C 1
ATOM 796 O O . SER A 1 100 ? -7.821 10.569 13.511 1.00 77.75 100 SER A O 1
ATOM 798 N N . ARG A 1 101 ? -9.400 11.502 14.804 1.00 81.94 101 ARG A N 1
ATOM 799 C CA . ARG A 1 101 ? -9.268 10.602 15.967 1.00 81.94 101 ARG A CA 1
ATOM 800 C C . ARG A 1 101 ? -10.457 9.639 16.079 1.00 81.94 101 ARG A C 1
ATOM 802 O O . ARG A 1 101 ? -10.796 9.201 17.180 1.00 81.94 101 ARG A O 1
ATOM 809 N N . GLY A 1 102 ? -11.054 9.284 14.942 1.00 87.06 102 GLY A N 1
ATOM 810 C CA . GLY A 1 102 ? -12.271 8.479 14.833 1.00 87.06 102 GLY A CA 1
ATOM 811 C C . GLY A 1 102 ? -12.310 7.214 15.682 1.00 87.06 102 GLY A C 1
ATOM 812 O O . GLY A 1 102 ? -13.327 6.914 16.298 1.00 87.06 102 GLY A O 1
ATOM 813 N N . SER A 1 103 ? -11.186 6.496 15.797 1.00 88.06 103 SER A N 1
ATOM 814 C CA . SER A 1 103 ? -11.123 5.271 16.609 1.00 88.06 103 SER A CA 1
ATOM 815 C C . SER A 1 103 ? -11.471 5.522 18.078 1.00 88.06 103 SER A C 1
ATOM 817 O O . SER A 1 103 ? -12.199 4.733 18.670 1.00 88.06 103 SER A O 1
ATOM 819 N N . SER A 1 104 ? -10.985 6.614 18.672 1.00 90.31 104 SER A N 1
ATOM 820 C CA . SER A 1 104 ? -11.252 6.919 20.082 1.00 90.31 104 SER A CA 1
ATOM 821 C C . SER A 1 104 ? -12.710 7.314 20.311 1.00 90.31 104 SER A C 1
ATOM 823 O O . SER A 1 104 ? -13.305 6.878 21.292 1.00 90.31 104 SER A O 1
ATOM 825 N N . LEU A 1 105 ? -13.295 8.090 19.393 1.00 92.31 105 LEU A N 1
ATOM 826 C CA . LEU A 1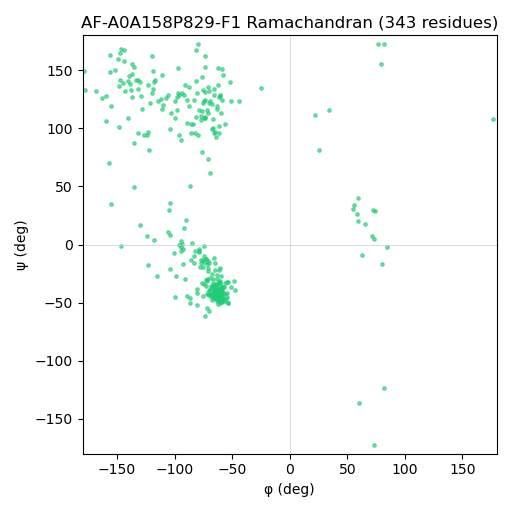 105 ? -14.701 8.494 19.474 1.00 92.31 105 LEU A CA 1
ATOM 827 C C . LEU A 1 105 ? -15.639 7.297 19.313 1.00 92.31 105 LEU A C 1
ATOM 829 O O . LEU A 1 105 ? -16.508 7.083 20.155 1.00 92.31 105 LEU A O 1
ATOM 833 N N . ALA A 1 106 ? -15.381 6.441 18.321 1.00 94.12 106 ALA A N 1
ATOM 834 C CA . ALA A 1 106 ? -16.115 5.194 18.149 1.00 94.12 106 ALA A CA 1
ATOM 835 C C . ALA A 1 106 ? -16.050 4.320 19.415 1.00 94.12 106 ALA A C 1
ATOM 837 O O . ALA A 1 106 ? -17.067 3.784 19.852 1.00 94.12 106 ALA A O 1
ATOM 838 N N . MET A 1 107 ? -14.880 4.210 20.062 1.00 95.31 107 MET A N 1
ATOM 839 C CA . MET A 1 107 ? -14.759 3.463 21.321 1.00 95.31 107 MET A CA 1
ATOM 840 C C . MET A 1 107 ? -15.514 4.121 22.483 1.00 95.31 107 MET A C 1
ATOM 842 O O . MET A 1 107 ? -16.093 3.406 23.300 1.00 95.31 107 MET A O 1
ATOM 846 N N . HIS A 1 108 ? -15.544 5.454 22.570 1.00 94.44 108 HIS A N 1
ATOM 847 C CA . HIS A 1 108 ? -16.340 6.166 23.575 1.00 94.44 108 HIS A CA 1
ATOM 848 C C . HIS A 1 108 ? -17.842 5.934 23.385 1.00 94.44 108 HIS A C 1
ATOM 850 O O . HIS A 1 108 ? -18.525 5.599 24.353 1.00 94.44 108 HIS A O 1
ATOM 856 N N . LEU A 1 109 ? -18.342 6.029 22.152 1.00 95.25 109 LEU A N 1
ATOM 857 C CA . LEU A 1 109 ? -19.735 5.731 21.818 1.00 95.25 109 LEU A CA 1
ATOM 858 C C . LEU A 1 109 ? -20.102 4.290 22.204 1.00 95.25 109 LEU A C 1
ATOM 860 O O . LEU A 1 109 ? -21.111 4.049 22.870 1.00 95.25 109 LEU A O 1
ATOM 864 N N . LEU A 1 110 ? -19.252 3.321 21.849 1.00 96.50 110 LEU A N 1
ATOM 865 C CA . LEU A 1 110 ? -19.467 1.923 22.225 1.00 96.50 110 LEU A CA 1
ATOM 866 C C . LEU A 1 110 ? -19.438 1.721 23.743 1.00 96.50 110 LEU A C 1
ATOM 868 O O . LEU A 1 110 ? -20.239 0.951 24.261 1.00 96.50 110 LEU A O 1
ATOM 872 N N . LYS A 1 111 ? -18.575 2.436 24.473 1.00 96.44 111 LYS A N 1
ATOM 873 C CA . LYS A 1 111 ? -18.509 2.378 25.941 1.00 96.44 111 LYS A CA 1
ATOM 874 C C . LYS A 1 111 ? -19.763 2.941 26.608 1.00 96.44 111 LYS A C 1
ATOM 876 O O . LYS A 1 111 ? -20.182 2.404 27.629 1.00 96.44 111 LYS A O 1
ATOM 881 N N . GLN A 1 112 ? -20.368 3.987 26.044 1.00 96.25 112 GLN A N 1
ATOM 882 C CA . GLN A 1 112 ? -21.651 4.513 26.524 1.00 96.25 112 GLN A CA 1
ATOM 883 C C . GLN A 1 112 ? -22.775 3.493 26.328 1.00 96.25 112 GLN A C 1
ATOM 885 O O . GLN A 1 112 ? -23.600 3.305 27.219 1.00 96.25 112 GLN A O 1
ATOM 890 N N . LYS A 1 113 ? -22.784 2.802 25.183 1.00 95.94 113 LYS A N 1
ATOM 891 C CA . LYS A 1 113 ? -23.809 1.804 24.864 1.00 95.94 113 LYS A CA 1
ATOM 892 C C . LYS A 1 113 ? -23.628 0.473 25.596 1.00 95.94 113 LYS A C 1
ATOM 894 O O . LYS A 1 113 ? -24.611 -0.171 25.951 1.00 95.94 113 LYS A O 1
ATOM 899 N N . PHE A 1 114 ? -22.384 0.080 25.838 1.00 97.00 114 PHE A N 1
ATOM 900 C CA . PHE A 1 114 ? -22.005 -1.137 26.544 1.00 97.00 114 PHE A CA 1
ATOM 901 C C . PHE A 1 114 ? -21.136 -0.775 27.759 1.00 97.00 114 PHE A C 1
ATOM 903 O O . PHE A 1 114 ? -19.908 -0.879 27.693 1.00 97.00 114 PHE A O 1
ATOM 910 N N . PRO A 1 115 ? -21.734 -0.365 28.897 1.00 96.75 115 PRO A N 1
ATOM 911 C CA . PRO A 1 115 ? -20.979 0.096 30.064 1.00 96.75 115 PRO A CA 1
ATOM 912 C C . PRO A 1 115 ? -20.013 -0.947 30.643 1.00 96.75 115 PRO A C 1
ATOM 914 O O . PRO A 1 115 ? -18.986 -0.574 31.213 1.00 96.75 115 PRO A O 1
ATOM 917 N N . SER A 1 116 ? -20.290 -2.244 30.462 1.00 96.31 116 SER A N 1
ATOM 918 C CA . SER A 1 116 ? -19.411 -3.349 30.876 1.00 96.31 116 SER A CA 1
ATOM 919 C C . SER A 1 116 ? -18.181 -3.538 29.976 1.00 96.31 116 SER A C 1
ATOM 921 O O . SER A 1 116 ? -17.225 -4.195 30.387 1.00 96.31 116 SER A O 1
ATOM 923 N N . MET A 1 117 ? -18.160 -2.938 28.781 1.00 97.62 117 MET A N 1
ATOM 924 C CA . MET A 1 117 ? -17.037 -3.006 27.845 1.00 97.62 117 MET A CA 1
ATOM 925 C C . MET A 1 117 ? -15.813 -2.295 28.421 1.00 97.62 117 MET A C 1
ATOM 927 O O . MET A 1 117 ? -15.881 -1.127 28.781 1.00 97.62 117 MET A O 1
ATOM 931 N N . GLN A 1 118 ? -14.652 -2.929 28.450 1.00 96.69 118 GLN A N 1
ATOM 932 C CA . GLN A 1 118 ? -13.386 -2.290 28.798 1.00 96.69 118 GLN A CA 1
ATOM 933 C C . GLN A 1 118 ? -12.508 -2.191 27.554 1.00 96.69 118 GLN A C 1
ATOM 935 O O . GLN A 1 118 ? -12.144 -3.209 26.973 1.00 96.69 118 GLN A O 1
ATOM 940 N N . LEU A 1 119 ? -12.123 -0.980 27.153 1.00 95.88 119 LEU A N 1
ATOM 941 C CA . LEU A 1 119 ? -11.099 -0.804 26.125 1.00 95.88 119 LEU A CA 1
ATOM 942 C C . LEU A 1 119 ? -9.735 -1.184 26.713 1.00 95.88 119 LEU A C 1
ATOM 944 O O . LEU A 1 119 ? -9.269 -0.529 27.642 1.00 95.88 119 LEU A O 1
ATOM 948 N N . LEU A 1 120 ? -9.107 -2.239 26.188 1.00 94.75 120 LEU A N 1
ATOM 949 C CA . LEU A 1 120 ? -7.771 -2.660 26.620 1.00 94.75 120 LEU A CA 1
ATOM 950 C C . LEU A 1 120 ? -6.682 -1.914 25.847 1.00 94.75 120 LEU A C 1
ATOM 952 O O . LEU A 1 120 ? -5.727 -1.420 26.437 1.00 94.75 120 LEU A O 1
ATOM 956 N N . ALA A 1 121 ? -6.830 -1.820 24.524 1.00 93.50 121 ALA A N 1
ATOM 957 C CA . ALA A 1 121 ? -5.922 -1.069 23.666 1.00 93.50 121 ALA A CA 1
ATOM 958 C C . ALA A 1 121 ? -6.613 -0.649 22.366 1.00 93.50 121 ALA A C 1
ATOM 960 O O . ALA A 1 121 ? -7.432 -1.382 21.819 1.00 93.50 121 ALA A O 1
ATOM 961 N N . LEU A 1 122 ? -6.216 0.499 21.809 1.00 90.38 122 LEU A N 1
ATOM 962 C CA . LEU A 1 122 ? -6.657 0.940 20.476 1.00 90.38 122 LEU A CA 1
ATOM 963 C C . LEU A 1 122 ? -6.018 0.134 19.329 1.00 90.38 122 LEU A C 1
ATOM 965 O O . LEU A 1 122 ? -6.449 0.238 18.184 1.00 90.38 122 LEU A O 1
ATOM 969 N N . SER A 1 123 ? -4.990 -0.665 19.627 1.00 90.19 123 SER A N 1
ATOM 970 C CA . SER A 1 123 ? -4.314 -1.547 18.676 1.00 90.19 123 SER A CA 1
ATOM 971 C C . SER A 1 123 ? -4.162 -2.942 19.277 1.00 90.19 123 SER A C 1
ATOM 973 O O . SER A 1 123 ? -3.210 -3.216 20.002 1.00 90.19 123 SER A O 1
ATOM 975 N N . GLY A 1 124 ? -5.096 -3.827 18.948 1.00 90.69 124 GLY A N 1
ATOM 976 C CA . GLY A 1 124 ? -5.148 -5.224 19.378 1.00 90.69 124 GLY A CA 1
ATOM 977 C C . GLY A 1 124 ? -4.423 -6.200 18.454 1.00 90.69 124 GLY A C 1
ATOM 978 O O . GLY A 1 124 ? -4.748 -7.378 18.456 1.00 90.69 124 GLY A O 1
ATOM 979 N N . ASN A 1 125 ? -3.485 -5.725 17.627 1.00 89.62 125 ASN A N 1
ATOM 980 C CA . ASN A 1 125 ? -2.761 -6.538 16.638 1.00 89.62 125 ASN A CA 1
ATOM 981 C C . ASN A 1 125 ? -3.638 -7.232 15.581 1.00 89.62 125 ASN A C 1
ATOM 983 O O . ASN A 1 125 ? -3.157 -8.150 14.930 1.00 89.62 125 ASN A O 1
ATOM 987 N N . TYR A 1 126 ? -4.867 -6.762 15.361 1.00 91.44 126 TYR A N 1
ATOM 988 C CA . TYR A 1 126 ? -5.757 -7.240 14.293 1.00 91.44 126 TYR A CA 1
ATOM 989 C C . TYR A 1 126 ? -5.866 -6.232 13.128 1.00 91.44 126 TYR A C 1
ATOM 991 O O . TYR A 1 126 ? -6.719 -6.355 12.262 1.00 91.44 126 TYR A O 1
ATOM 999 N N . CYS A 1 127 ? -5.003 -5.204 13.112 1.00 85.69 127 CYS A N 1
ATOM 1000 C CA . CYS A 1 127 ? -4.970 -4.205 12.042 1.00 85.69 127 CYS A CA 1
ATOM 1001 C C . CYS A 1 127 ? -4.435 -4.775 10.710 1.00 85.69 127 CYS A C 1
ATOM 1003 O O . CYS A 1 127 ? -5.145 -4.678 9.724 1.00 85.69 127 CYS A O 1
ATOM 1005 N N . VAL A 1 128 ? -3.240 -5.355 10.557 1.00 90.75 128 VAL A N 1
ATOM 1006 C CA . VAL A 1 128 ? -2.068 -5.531 11.433 1.00 90.75 128 VAL A CA 1
ATOM 1007 C C . VAL A 1 128 ? -0.951 -4.581 10.991 1.00 90.75 128 VAL A C 1
ATOM 1009 O O . VAL A 1 128 ? -0.573 -4.573 9.827 1.00 90.75 128 VAL A O 1
ATOM 1012 N N . ASP A 1 129 ? -0.393 -3.798 11.914 1.00 94.31 129 ASP A N 1
ATOM 1013 C CA . ASP A 1 129 ? 0.637 -2.799 11.596 1.00 94.31 129 ASP A CA 1
ATOM 1014 C C . ASP A 1 129 ? 2.051 -3.330 11.835 1.00 94.31 129 ASP A C 1
ATOM 1016 O O . ASP A 1 129 ? 2.322 -3.832 12.928 1.00 94.31 129 ASP A O 1
ATOM 1020 N N . LYS A 1 130 ? 2.942 -3.206 10.837 1.00 95.06 130 LYS A N 1
ATOM 1021 C CA . LYS A 1 130 ? 4.389 -3.508 10.945 1.00 95.06 130 LYS A CA 1
ATOM 1022 C C . LYS A 1 130 ? 4.711 -4.947 11.376 1.00 95.06 130 LYS A C 1
ATOM 1024 O O . LYS A 1 130 ? 5.741 -5.207 11.991 1.00 95.06 130 LYS A O 1
ATOM 1029 N N . LYS A 1 131 ? 3.810 -5.889 11.096 1.00 94.25 131 LYS A N 1
ATOM 1030 C CA . LYS A 1 131 ? 3.972 -7.329 11.345 1.00 94.25 131 LYS A CA 1
ATOM 1031 C C . LYS A 1 131 ? 3.393 -8.095 10.164 1.00 94.25 131 LYS A C 1
ATOM 1033 O O . LYS A 1 131 ? 2.380 -7.684 9.600 1.00 94.25 131 LYS A O 1
ATOM 1038 N N . ALA A 1 132 ? 4.016 -9.217 9.822 1.00 92.06 132 ALA A N 1
ATOM 1039 C CA . ALA A 1 132 ? 3.496 -10.107 8.797 1.00 92.06 132 ALA A CA 1
ATOM 1040 C C . ALA A 1 132 ? 2.217 -10.781 9.314 1.00 92.06 132 ALA A C 1
ATOM 1042 O O . ALA A 1 132 ? 2.227 -11.405 10.376 1.00 92.06 132 ALA A O 1
ATOM 1043 N N . ALA A 1 133 ? 1.112 -10.634 8.583 1.00 93.00 133 ALA A N 1
ATOM 1044 C CA . ALA A 1 133 ? -0.173 -11.209 8.952 1.00 93.00 133 ALA A CA 1
ATOM 1045 C C . ALA A 1 133 ? -0.995 -11.582 7.718 1.00 93.00 133 ALA A C 1
ATOM 1047 O O . ALA A 1 133 ? -1.114 -10.794 6.782 1.00 93.00 133 ALA A O 1
ATOM 1048 N N . ALA A 1 134 ? -1.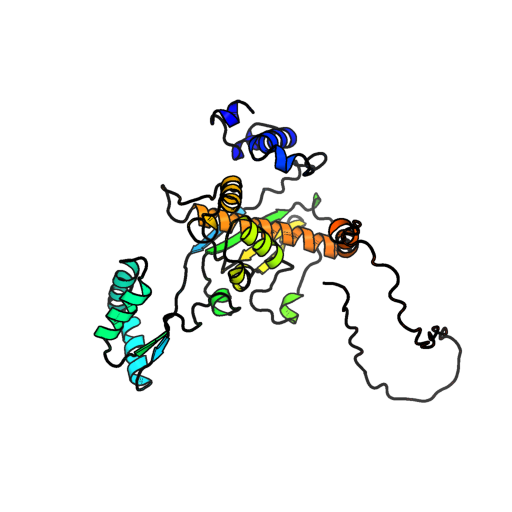618 -12.761 7.762 1.00 94.12 134 ALA A N 1
ATOM 1049 C CA . ALA A 1 134 ? -2.458 -13.263 6.678 1.00 94.12 134 ALA A CA 1
ATOM 1050 C C . ALA A 1 134 ? -3.670 -12.365 6.397 1.00 94.12 134 ALA A C 1
ATOM 1052 O O . ALA A 1 134 ? -4.064 -12.233 5.247 1.00 94.12 134 ALA A O 1
ATOM 1053 N N . ILE A 1 135 ? -4.225 -11.699 7.415 1.00 93.25 135 ILE A N 1
ATOM 1054 C CA . ILE A 1 135 ? -5.361 -10.788 7.223 1.00 93.25 135 ILE A CA 1
ATOM 1055 C C . ILE A 1 135 ? -5.012 -9.614 6.301 1.00 93.25 135 ILE A C 1
ATOM 1057 O O . ILE A 1 135 ? -5.807 -9.270 5.441 1.00 93.25 135 ILE A O 1
ATOM 1061 N N . ASN A 1 136 ? -3.795 -9.063 6.384 1.00 94.69 136 ASN A N 1
ATOM 1062 C CA . ASN A 1 136 ? -3.364 -8.008 5.461 1.00 94.69 136 ASN A CA 1
ATOM 1063 C C . ASN A 1 136 ? -3.235 -8.533 4.025 1.00 94.69 136 ASN A C 1
ATOM 1065 O O . ASN A 1 136 ? -3.479 -7.791 3.082 1.00 94.69 136 ASN A O 1
ATOM 1069 N N . TRP A 1 137 ? -2.839 -9.799 3.865 1.00 94.31 137 TRP A N 1
ATOM 1070 C CA . TRP A 1 137 ? -2.716 -10.446 2.560 1.00 94.31 137 TRP A CA 1
ATOM 1071 C C . TRP A 1 137 ? -4.079 -10.742 1.924 1.00 94.31 137 TRP A C 1
ATOM 1073 O O . TRP A 1 137 ? -4.253 -10.531 0.729 1.00 94.31 137 TRP A O 1
ATOM 1083 N N . ILE A 1 138 ? -5.026 -11.238 2.724 1.00 93.81 138 ILE A N 1
ATOM 1084 C CA . ILE A 1 138 ? -6.352 -11.674 2.268 1.00 93.81 138 ILE A CA 1
ATOM 1085 C C . ILE A 1 138 ? -7.286 -10.477 2.099 1.00 93.81 138 ILE A C 1
ATOM 1087 O O . ILE A 1 138 ? -7.886 -10.313 1.041 1.00 93.81 138 ILE A O 1
ATOM 1091 N N . ASP A 1 139 ? -7.390 -9.641 3.131 1.00 94.00 139 ASP A N 1
ATOM 1092 C CA . ASP A 1 139 ? -8.345 -8.539 3.157 1.00 94.00 139 ASP A CA 1
ATOM 1093 C C . ASP A 1 139 ? -7.736 -7.240 2.627 1.00 94.00 139 ASP A C 1
ATOM 1095 O O . ASP A 1 139 ? -8.487 -6.341 2.282 1.00 94.00 139 ASP A O 1
ATOM 1099 N N . GLY A 1 140 ? -6.410 -7.110 2.525 1.00 95.00 140 GLY A N 1
ATOM 1100 C CA . GLY A 1 140 ? -5.750 -5.872 2.099 1.00 95.00 140 GLY A CA 1
ATOM 1101 C C . GLY A 1 140 ? -5.637 -4.819 3.210 1.00 95.00 140 GLY A C 1
ATOM 1102 O O . GLY A 1 140 ? -6.401 -4.800 4.178 1.00 95.00 140 GLY A O 1
ATOM 1103 N N . ARG A 1 141 ? -4.650 -3.921 3.086 1.00 96.12 141 ARG A N 1
ATOM 1104 C CA . ARG A 1 141 ? -4.408 -2.823 4.045 1.00 96.12 141 ARG A CA 1
ATOM 1105 C C . ARG A 1 141 ? -3.582 -1.691 3.436 1.00 96.12 141 ARG A C 1
ATOM 1107 O O . ARG A 1 141 ? -2.481 -1.906 2.963 1.00 96.12 141 ARG A O 1
ATOM 1114 N N . GLY A 1 142 ? -4.048 -0.456 3.527 1.00 96.44 142 GLY A N 1
ATOM 1115 C CA . GLY A 1 142 ? -3.485 0.660 2.774 1.00 96.44 142 GLY A CA 1
ATOM 1116 C C . GLY A 1 142 ? -4.064 0.658 1.366 1.00 96.44 142 GLY A C 1
ATOM 1117 O O . GLY A 1 142 ? -5.280 0.711 1.219 1.00 96.44 142 GLY A O 1
ATOM 1118 N N . ARG A 1 143 ? -3.209 0.610 0.349 1.00 98.00 143 ARG A N 1
ATOM 1119 C CA . ARG A 1 143 ? -3.601 0.549 -1.061 1.00 98.00 143 ARG A CA 1
ATOM 1120 C C . ARG A 1 143 ? -3.330 -0.843 -1.609 1.00 98.00 143 ARG A C 1
ATOM 1122 O O . ARG A 1 143 ? -2.201 -1.326 -1.531 1.00 98.00 143 ARG A O 1
ATOM 1129 N N . SER A 1 144 ? -4.350 -1.462 -2.184 1.00 98.25 144 SER A N 1
ATOM 1130 C CA . SER A 1 144 ? -4.192 -2.672 -2.982 1.00 98.25 144 SER A CA 1
ATOM 1131 C C . SER A 1 144 ? -3.947 -2.264 -4.426 1.00 98.25 144 SER A C 1
ATOM 1133 O O . SER A 1 144 ? -4.731 -1.506 -4.994 1.00 98.25 144 SER A O 1
ATOM 1135 N N . VAL A 1 145 ? -2.848 -2.729 -5.013 1.00 98.31 145 VAL A N 1
ATOM 1136 C CA . VAL A 1 145 ? -2.391 -2.303 -6.340 1.00 98.31 145 VAL A CA 1
ATOM 1137 C C . VAL A 1 145 ? -2.099 -3.516 -7.204 1.00 98.31 145 VAL A C 1
ATOM 1139 O O . VAL A 1 145 ? -1.519 -4.498 -6.736 1.00 98.31 145 VAL A O 1
ATOM 1142 N N . VAL A 1 146 ? -2.476 -3.429 -8.474 1.00 97.75 146 VAL A N 1
ATOM 1143 C CA . VAL A 1 146 ? -2.045 -4.351 -9.523 1.00 97.75 146 VAL A CA 1
ATOM 1144 C C . VAL A 1 146 ? -1.256 -3.578 -10.572 1.00 97.75 146 VAL A C 1
ATOM 1146 O O . VAL A 1 146 ? -1.615 -2.447 -10.898 1.00 97.75 146 VAL A O 1
ATOM 1149 N N . ALA A 1 147 ? -0.181 -4.173 -11.075 1.00 96.56 147 ALA A N 1
ATOM 1150 C CA . ALA A 1 147 ? 0.560 -3.675 -12.223 1.00 96.56 147 ALA A CA 1
ATOM 1151 C C . ALA A 1 147 ? 0.852 -4.819 -13.190 1.00 96.56 147 ALA A C 1
ATOM 1153 O O . ALA A 1 147 ? 1.164 -5.923 -12.743 1.00 96.56 147 ALA A O 1
ATOM 1154 N N . ASP A 1 148 ? 0.775 -4.565 -14.490 1.00 94.00 148 ASP A N 1
ATOM 1155 C CA . ASP A 1 148 ? 1.016 -5.567 -15.520 1.00 94.00 148 ASP A CA 1
ATOM 1156 C C . ASP A 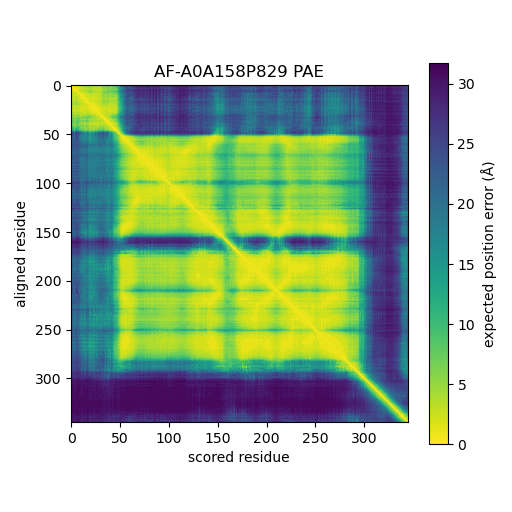1 148 ? 1.604 -4.991 -16.815 1.00 94.00 148 ASP A C 1
ATOM 1158 O O . ASP A 1 148 ? 1.568 -3.787 -17.084 1.00 94.00 148 ASP A O 1
ATOM 1162 N N . CYS A 1 149 ? 2.217 -5.872 -17.605 1.00 89.69 149 CYS A N 1
ATOM 1163 C CA . CYS A 1 149 ? 2.711 -5.567 -18.944 1.00 89.69 149 CYS A CA 1
ATOM 1164 C C . CYS A 1 149 ? 2.814 -6.835 -19.803 1.00 89.69 149 CYS A C 1
ATOM 1166 O O . CYS A 1 149 ? 2.842 -7.954 -19.285 1.00 89.69 149 CYS A O 1
ATOM 1168 N N . ILE A 1 150 ? 2.914 -6.639 -21.118 1.00 88.06 150 ILE A N 1
ATOM 1169 C CA . ILE A 1 150 ? 3.220 -7.691 -22.090 1.00 88.06 150 ILE A CA 1
ATOM 1170 C C . ILE A 1 150 ? 4.574 -7.368 -22.716 1.00 88.06 150 ILE A C 1
ATOM 1172 O O . ILE A 1 150 ? 4.771 -6.278 -23.259 1.00 88.06 150 ILE A O 1
ATOM 1176 N N . LEU A 1 151 ? 5.512 -8.307 -22.619 1.00 83.62 151 LEU A N 1
ATOM 1177 C CA . LEU A 1 151 ? 6.827 -8.225 -23.241 1.00 83.62 151 LEU A CA 1
ATOM 1178 C C . LEU A 1 151 ? 6.829 -9.045 -24.534 1.00 83.62 151 LEU A C 1
ATOM 1180 O O . LEU A 1 151 ? 6.586 -10.251 -24.461 1.00 83.62 151 LEU A O 1
ATOM 1184 N N . PRO A 1 152 ? 7.157 -8.439 -25.687 1.00 83.56 152 PRO A N 1
ATOM 1185 C CA . PRO A 1 152 ? 7.260 -9.179 -26.933 1.00 83.56 152 PRO A CA 1
ATOM 1186 C C . PRO A 1 152 ? 8.279 -10.320 -26.847 1.00 83.56 152 PRO A C 1
ATOM 1188 O O . PRO A 1 152 ? 9.332 -10.161 -26.221 1.00 83.56 152 PRO A O 1
ATOM 1191 N N . ALA A 1 153 ? 8.023 -11.430 -27.537 1.00 80.44 153 ALA A N 1
ATOM 1192 C CA . ALA A 1 153 ? 8.922 -12.587 -27.598 1.00 80.44 153 ALA A CA 1
ATOM 1193 C C . ALA A 1 153 ? 10.344 -12.212 -28.053 1.00 80.44 153 ALA A C 1
ATOM 1195 O O . ALA A 1 153 ? 11.332 -12.773 -27.587 1.00 80.44 153 ALA A O 1
ATOM 1196 N N . SER A 1 154 ? 10.470 -11.194 -28.911 1.00 76.38 154 SER A N 1
ATOM 1197 C CA . SER A 1 154 ? 11.762 -10.655 -29.354 1.00 76.38 154 SER A CA 1
ATOM 1198 C C . SER A 1 154 ? 12.621 -10.083 -28.219 1.00 76.38 154 SER A C 1
ATOM 1200 O O . SER A 1 154 ? 13.839 -9.989 -28.361 1.00 76.38 154 SER A O 1
ATOM 1202 N N . VAL A 1 155 ? 12.006 -9.709 -27.095 1.00 73.25 155 VAL A N 1
ATOM 1203 C CA . VAL A 1 155 ? 12.670 -9.170 -25.902 1.00 73.25 155 VAL A CA 1
ATOM 1204 C C . VAL A 1 155 ? 13.048 -10.285 -24.920 1.00 73.25 155 VAL A C 1
ATOM 1206 O O . VAL A 1 155 ? 14.032 -10.161 -24.189 1.00 73.25 155 VAL A O 1
ATOM 1209 N N . VAL A 1 156 ? 12.288 -11.385 -24.889 1.00 69.62 156 VAL A N 1
ATOM 1210 C CA . VAL A 1 156 ? 12.420 -12.454 -23.890 1.00 69.62 156 VAL A CA 1
ATOM 1211 C C . VAL A 1 156 ? 13.117 -13.668 -24.508 1.00 69.62 156 VAL A C 1
ATOM 1213 O O . VAL A 1 156 ? 12.499 -14.491 -25.168 1.00 69.62 156 VAL A O 1
ATOM 1216 N N . ALA A 1 157 ? 14.422 -13.818 -24.264 1.00 54.72 157 ALA A N 1
ATOM 1217 C CA . ALA A 1 157 ? 15.210 -14.909 -24.854 1.00 54.72 157 ALA A CA 1
ATOM 1218 C C . ALA A 1 157 ? 14.895 -16.309 -24.278 1.00 54.72 157 ALA A C 1
ATOM 1220 O O . ALA A 1 157 ? 15.179 -17.312 -24.927 1.00 54.72 157 ALA A O 1
ATOM 1221 N N . SER A 1 158 ? 14.349 -16.401 -23.058 1.00 51.66 158 SER A N 1
ATOM 1222 C CA . SER A 1 158 ? 13.819 -17.650 -22.486 1.00 51.66 158 SER A CA 1
ATOM 1223 C C . SER A 1 158 ? 13.009 -17.370 -21.217 1.00 51.66 158 SER A C 1
ATOM 1225 O O . SER A 1 158 ? 13.466 -16.654 -20.324 1.00 51.66 158 SER A O 1
ATOM 1227 N N . SER A 1 159 ? 11.810 -17.938 -21.113 1.00 47.06 159 SER A N 1
ATOM 1228 C CA . SER A 1 159 ? 10.987 -17.900 -19.906 1.00 47.06 159 SER A CA 1
ATOM 1229 C C . SER A 1 159 ? 11.148 -19.223 -19.150 1.00 47.06 159 SER A C 1
ATOM 1231 O O . SER A 1 159 ? 10.681 -20.279 -19.564 1.00 47.06 159 SER A O 1
ATOM 1233 N N . LYS A 1 160 ? 11.834 -19.193 -18.004 1.00 42.78 160 LYS A N 1
ATOM 1234 C CA . LYS A 1 160 ? 11.794 -20.296 -17.035 1.00 42.78 160 LYS A CA 1
ATOM 1235 C C . LYS A 1 160 ? 11.346 -19.756 -15.689 1.00 42.78 160 LYS A C 1
ATOM 1237 O O . LYS A 1 160 ? 12.171 -19.337 -14.888 1.00 42.78 160 LYS A O 1
ATOM 1242 N N . LEU A 1 161 ? 10.052 -19.831 -15.408 1.00 48.34 161 LEU A N 1
ATOM 1243 C CA . LEU A 1 161 ? 9.531 -19.779 -14.043 1.00 48.34 161 LEU A CA 1
ATOM 1244 C C . LEU A 1 161 ? 8.538 -20.914 -13.864 1.00 48.34 161 LEU A C 1
ATOM 1246 O O . LEU A 1 161 ? 7.779 -21.163 -14.787 1.00 48.34 161 LEU A O 1
ATOM 1250 N N . GLN A 1 162 ? 8.538 -21.553 -12.688 1.00 48.03 162 GLN A N 1
ATOM 1251 C CA . GLN A 1 162 ? 7.340 -21.842 -11.879 1.00 48.03 162 GLN A CA 1
ATOM 1252 C C . GLN A 1 162 ? 7.710 -22.574 -10.553 1.00 48.03 162 GLN A C 1
ATOM 1254 O O . GLN A 1 162 ? 8.675 -23.335 -10.489 1.00 48.03 162 GLN A O 1
ATOM 1259 N N . PHE A 1 163 ? 6.902 -22.336 -9.503 1.00 49.81 163 PHE A N 1
ATOM 1260 C CA . PHE A 1 163 ? 6.742 -23.097 -8.235 1.00 49.81 163 PHE A CA 1
ATOM 1261 C C . PHE A 1 163 ? 7.811 -23.057 -7.109 1.00 49.81 163 PHE A C 1
ATOM 1263 O O . PHE A 1 163 ? 7.902 -23.997 -6.317 1.00 49.81 163 PHE A O 1
ATOM 1270 N N . GLY A 1 164 ? 8.579 -21.974 -6.942 1.00 43.00 164 GLY A N 1
ATOM 1271 C CA . GLY A 1 164 ? 9.499 -21.824 -5.795 1.00 43.00 164 GLY A CA 1
ATOM 1272 C C . GLY A 1 164 ? 8.802 -21.532 -4.452 1.00 43.00 164 GLY A C 1
ATOM 1273 O O . GLY A 1 164 ? 8.875 -22.334 -3.519 1.00 43.00 164 GLY A O 1
ATOM 1274 N N . SER A 1 165 ? 8.092 -20.401 -4.357 1.00 51.91 165 SER A N 1
ATOM 1275 C CA . SER A 1 165 ? 7.542 -19.883 -3.088 1.00 51.91 165 SER A CA 1
ATOM 1276 C C . SER A 1 165 ? 6.501 -20.795 -2.432 1.00 51.91 165 SER A C 1
ATOM 1278 O O . SER A 1 165 ? 6.434 -20.870 -1.205 1.00 51.91 165 SER A O 1
ATOM 1280 N N . ALA A 1 166 ? 5.749 -21.572 -3.222 1.00 50.09 166 ALA A N 1
ATOM 1281 C CA . ALA A 1 166 ? 4.768 -22.526 -2.701 1.00 50.09 166 ALA A CA 1
ATOM 1282 C C . ALA A 1 166 ? 5.413 -23.605 -1.807 1.00 50.09 166 ALA A C 1
ATOM 1284 O O . ALA A 1 166 ? 4.805 -24.056 -0.838 1.00 50.09 166 ALA A O 1
ATOM 1285 N N . ARG A 1 167 ? 6.673 -23.983 -2.080 1.00 44.41 167 ARG A N 1
ATOM 1286 C CA . ARG A 1 167 ? 7.410 -24.986 -1.290 1.00 44.41 167 ARG A CA 1
ATOM 1287 C C . ARG A 1 167 ? 7.895 -24.448 0.058 1.00 44.41 167 ARG A C 1
ATOM 1289 O O . ARG A 1 167 ? 8.189 -25.248 0.941 1.00 44.41 167 ARG A O 1
ATOM 1296 N N . ALA A 1 168 ? 7.977 -23.126 0.215 1.00 54.56 168 ALA A N 1
ATOM 1297 C CA . ALA A 1 168 ? 8.417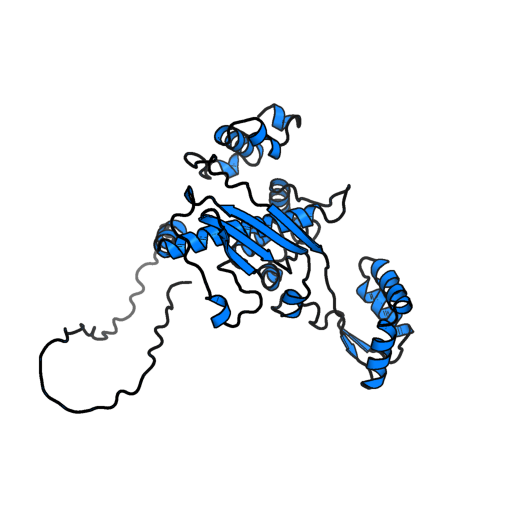 -22.461 1.441 1.00 54.56 168 ALA A CA 1
ATOM 1298 C C . ALA A 1 168 ? 7.253 -22.054 2.370 1.00 54.56 168 ALA A C 1
ATOM 1300 O O . ALA A 1 168 ? 7.503 -21.597 3.482 1.00 54.56 168 ALA A O 1
ATOM 1301 N N . VAL A 1 169 ? 5.992 -22.233 1.940 1.00 61.19 169 VAL A N 1
ATOM 1302 C CA . VAL A 1 169 ? 4.778 -21.849 2.697 1.00 61.19 169 VAL A CA 1
ATOM 1303 C C . VAL A 1 169 ? 4.789 -20.356 3.084 1.00 61.19 169 VAL A C 1
ATOM 1305 O O . VAL A 1 169 ? 4.311 -19.951 4.143 1.00 61.19 169 VAL A O 1
ATOM 1308 N N . CYS A 1 170 ? 5.357 -19.505 2.224 1.00 70.25 170 CYS A N 1
ATOM 1309 C CA . CYS A 1 170 ? 5.397 -18.064 2.457 1.00 70.25 170 CYS A CA 1
ATOM 1310 C C . CYS A 1 170 ? 4.012 -17.439 2.229 1.00 70.25 170 CYS A C 1
ATOM 1312 O O . CYS A 1 170 ? 3.446 -17.544 1.143 1.00 70.25 170 CYS A O 1
ATOM 1314 N N . ILE A 1 171 ? 3.485 -16.727 3.230 1.00 78.81 171 ILE A N 1
ATOM 1315 C CA . ILE A 1 171 ? 2.255 -15.934 3.095 1.00 78.81 171 ILE A CA 1
ATOM 1316 C C . ILE A 1 171 ? 2.629 -14.541 2.580 1.00 78.81 171 ILE A C 1
ATOM 1318 O O . ILE A 1 171 ? 3.394 -13.828 3.226 1.00 78.81 171 ILE A O 1
ATOM 1322 N N . GLY A 1 172 ? 2.109 -14.172 1.407 1.00 79.56 172 GLY A N 1
ATOM 1323 C CA . GLY A 1 172 ? 2.376 -12.885 0.752 1.00 79.56 172 GLY A CA 1
ATOM 1324 C C . GLY A 1 172 ? 3.769 -12.730 0.126 1.00 79.56 172 GLY A C 1
ATOM 1325 O O . GLY A 1 172 ? 4.089 -11.662 -0.383 1.00 79.56 172 GLY A O 1
ATOM 1326 N N . GLY A 1 173 ? 4.594 -13.781 0.131 1.00 84.75 173 GLY A N 1
ATOM 1327 C CA . GLY A 1 173 ? 5.969 -13.785 -0.390 1.00 84.75 173 GLY A CA 1
ATOM 1328 C C . GLY A 1 173 ? 6.129 -14.481 -1.745 1.00 84.75 173 GLY A C 1
ATOM 1329 O O . GLY A 1 173 ? 7.125 -15.166 -1.972 1.00 84.75 173 GLY A O 1
ATOM 1330 N N . ASN A 1 174 ? 5.144 -14.370 -2.639 1.00 86.38 174 ASN A N 1
ATOM 1331 C CA . ASN A 1 174 ? 5.193 -14.987 -3.970 1.00 86.38 174 ASN A CA 1
ATOM 1332 C C . ASN A 1 174 ? 5.891 -14.063 -4.981 1.00 86.38 174 ASN A C 1
ATOM 1334 O O . ASN A 1 174 ? 5.350 -13.773 -6.041 1.00 86.38 174 ASN A O 1
ATOM 1338 N N . ASN A 1 175 ? 7.072 -13.569 -4.625 1.00 90.19 175 ASN A N 1
ATOM 1339 C CA . ASN A 1 175 ? 7.889 -12.644 -5.410 1.00 90.19 175 ASN A CA 1
ATOM 1340 C C . ASN A 1 175 ? 9.378 -12.932 -5.159 1.00 90.19 175 ASN A C 1
ATOM 1342 O O . ASN A 1 175 ? 9.715 -13.686 -4.244 1.00 90.19 175 ASN A O 1
ATOM 1346 N N . ALA A 1 176 ? 10.262 -12.358 -5.969 1.00 87.56 176 ALA A N 1
ATOM 1347 C CA . ALA A 1 176 ? 11.701 -12.543 -5.845 1.00 87.56 176 ALA A CA 1
ATOM 1348 C C . ALA A 1 176 ? 12.329 -11.545 -4.860 1.00 87.56 176 ALA A C 1
ATOM 1350 O O . ALA A 1 176 ? 13.075 -11.944 -3.967 1.00 87.56 176 ALA A O 1
ATOM 1351 N N . HIS A 1 177 ? 12.049 -10.247 -5.010 1.00 92.75 177 HIS A N 1
ATOM 1352 C CA . HIS A 1 177 ? 12.670 -9.194 -4.200 1.00 92.75 177 HIS A CA 1
ATOM 1353 C C . HIS A 1 177 ? 11.850 -7.902 -4.089 1.00 92.75 177 HIS A C 1
ATOM 1355 O O . HIS A 1 177 ? 12.421 -6.814 -3.972 1.00 92.75 177 HIS A O 1
ATOM 1361 N N . ALA A 1 178 ? 10.517 -7.985 -4.049 1.00 95.94 178 ALA A N 1
ATOM 1362 C CA . ALA A 1 178 ? 9.662 -6.799 -3.905 1.00 95.94 178 ALA A CA 1
ATOM 1363 C C . ALA A 1 178 ? 10.084 -5.911 -2.715 1.00 95.94 178 ALA A C 1
ATOM 1365 O O . ALA A 1 178 ? 10.096 -4.683 -2.821 1.00 95.94 178 ALA A O 1
ATOM 1366 N N . ALA A 1 179 ? 10.524 -6.523 -1.610 1.00 97.19 179 ALA A N 1
ATOM 1367 C CA . ALA A 1 179 ? 11.015 -5.820 -0.425 1.00 97.19 179 ALA A CA 1
ATOM 1368 C C . ALA A 1 179 ? 12.199 -4.878 -0.699 1.00 97.19 179 ALA A C 1
ATOM 1370 O O . ALA A 1 179 ? 12.236 -3.793 -0.117 1.00 97.19 179 ALA A O 1
ATOM 1371 N N . ASN A 1 180 ? 13.123 -5.226 -1.601 1.00 96.94 180 ASN A N 1
ATOM 1372 C CA . ASN A 1 180 ? 14.255 -4.358 -1.947 1.00 96.94 180 ASN A CA 1
ATOM 1373 C C . ASN A 1 180 ? 13.768 -3.051 -2.576 1.00 96.94 180 ASN A C 1
ATOM 1375 O O . ASN A 1 180 ? 14.167 -1.960 -2.165 1.00 96.94 180 ASN A O 1
ATOM 1379 N N . ILE A 1 181 ? 12.866 -3.171 -3.550 1.00 98.06 181 ILE A N 1
ATOM 1380 C CA . ILE A 1 181 ? 12.322 -2.032 -4.287 1.00 98.06 181 ILE A CA 1
ATOM 1381 C C . ILE A 1 181 ? 11.463 -1.156 -3.374 1.00 98.06 181 ILE A C 1
ATOM 1383 O O . ILE A 1 181 ? 11.650 0.062 -3.329 1.00 98.06 181 ILE A O 1
ATOM 1387 N N . VAL A 1 182 ? 10.562 -1.773 -2.603 1.00 98.38 182 VAL A N 1
ATOM 1388 C CA . VAL A 1 182 ? 9.695 -1.063 -1.654 1.00 98.38 182 VAL A CA 1
ATOM 1389 C C . VAL A 1 182 ? 10.537 -0.305 -0.632 1.00 98.38 182 VAL A C 1
ATOM 1391 O O . VAL A 1 182 ? 10.318 0.887 -0.442 1.00 98.38 182 VAL A O 1
ATOM 1394 N N . THR A 1 183 ? 11.549 -0.945 -0.037 1.00 98.44 183 THR A N 1
ATOM 1395 C CA . THR A 1 183 ? 12.433 -0.304 0.951 1.00 98.44 183 THR A CA 1
ATOM 1396 C C . THR A 1 183 ? 13.170 0.893 0.359 1.00 98.44 183 THR A C 1
ATOM 1398 O O . THR A 1 183 ? 13.192 1.963 0.968 1.00 98.44 183 THR A O 1
ATOM 1401 N N . ALA A 1 184 ? 13.741 0.747 -0.841 1.00 97.69 184 ALA A N 1
ATOM 1402 C CA . ALA A 1 184 ? 14.470 1.827 -1.499 1.00 97.69 184 ALA A CA 1
ATOM 1403 C C . ALA A 1 184 ? 13.573 3.049 -1.754 1.00 97.69 184 ALA A C 1
ATOM 1405 O O . ALA A 1 184 ? 13.947 4.177 -1.421 1.00 97.69 184 ALA A O 1
ATOM 1406 N N . ILE A 1 185 ? 12.365 2.830 -2.287 1.00 98.19 185 ILE A N 1
ATOM 1407 C CA . ILE A 1 185 ? 11.407 3.914 -2.537 1.00 98.19 185 ILE A CA 1
ATOM 1408 C C . ILE A 1 185 ? 10.919 4.517 -1.217 1.00 98.19 185 ILE A C 1
ATOM 1410 O O . ILE A 1 185 ? 10.831 5.740 -1.111 1.00 98.19 185 ILE A O 1
ATOM 1414 N N . PHE A 1 186 ? 10.641 3.698 -0.201 1.00 98.56 186 PHE A N 1
ATOM 1415 C CA . PHE A 1 186 ? 10.173 4.159 1.108 1.00 98.56 186 PHE A CA 1
ATOM 1416 C C . PHE A 1 186 ? 11.174 5.113 1.758 1.00 98.56 186 PHE A C 1
ATOM 1418 O O . PHE A 1 186 ? 10.799 6.212 2.170 1.00 98.56 186 PHE A O 1
ATOM 1425 N N . LEU A 1 187 ? 12.453 4.733 1.780 1.00 97.94 187 LEU A N 1
ATOM 1426 C CA . LEU A 1 187 ? 13.526 5.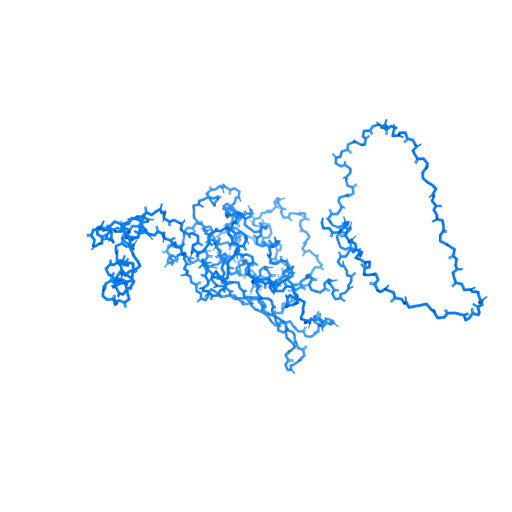569 2.317 1.00 97.94 187 LEU A CA 1
ATOM 1427 C C . LEU A 1 187 ? 13.688 6.870 1.520 1.00 97.94 187 LEU A C 1
ATOM 1429 O O . LEU A 1 187 ? 13.787 7.946 2.112 1.00 97.94 187 LEU A O 1
ATOM 1433 N N . ALA A 1 188 ? 13.666 6.787 0.186 1.00 96.25 188 ALA A N 1
ATOM 1434 C CA . ALA A 1 188 ? 13.821 7.951 -0.686 1.00 96.25 188 ALA A CA 1
ATOM 1435 C C . ALA A 1 188 ? 12.653 8.943 -0.570 1.00 96.25 188 ALA A C 1
ATOM 1437 O O . ALA A 1 188 ? 12.852 10.150 -0.662 1.00 96.25 188 ALA A O 1
ATOM 1438 N N . THR A 1 189 ? 11.434 8.449 -0.354 1.00 97.50 189 THR A N 1
ATOM 1439 C CA . THR A 1 189 ? 10.207 9.261 -0.366 1.00 97.50 189 THR A CA 1
ATOM 1440 C C . THR A 1 189 ? 9.643 9.551 1.025 1.00 97.50 189 THR A C 1
ATOM 1442 O O . THR A 1 189 ? 8.555 10.111 1.136 1.00 97.50 189 THR A O 1
ATOM 1445 N N . GLY A 1 190 ? 10.368 9.208 2.095 1.00 97.50 190 GLY A N 1
ATOM 1446 C CA . GLY A 1 190 ? 10.001 9.560 3.472 1.00 97.50 190 GLY A CA 1
ATOM 1447 C C . GLY A 1 190 ? 8.815 8.784 4.042 1.00 97.50 190 GLY A C 1
ATOM 1448 O O . GLY A 1 190 ? 8.080 9.322 4.873 1.00 97.50 190 GLY A O 1
ATOM 1449 N N . GLN A 1 191 ? 8.624 7.547 3.588 1.00 98.31 191 GLN A N 1
ATOM 1450 C CA . GLN A 1 191 ? 7.634 6.615 4.135 1.00 98.31 191 GLN A CA 1
ATOM 1451 C C . GLN A 1 191 ? 8.157 5.966 5.426 1.00 98.31 191 GLN A C 1
ATOM 1453 O O . GLN A 1 191 ? 9.323 6.138 5.779 1.00 98.31 191 GLN A O 1
ATOM 1458 N N . ASP A 1 192 ? 7.314 5.208 6.131 1.00 98.00 192 ASP A N 1
ATOM 1459 C CA . ASP A 1 192 ? 7.717 4.467 7.333 1.00 98.00 192 ASP A CA 1
ATOM 1460 C C . ASP A 1 192 ? 8.395 3.135 6.946 1.00 98.00 192 ASP A C 1
ATOM 1462 O O . ASP A 1 192 ? 7.714 2.214 6.485 1.00 98.00 192 ASP A O 1
ATOM 1466 N N . PRO A 1 193 ? 9.717 2.966 7.146 1.00 96.88 193 PRO A N 1
ATOM 1467 C CA . PRO A 1 193 ? 10.420 1.756 6.718 1.00 96.88 193 PRO A CA 1
ATOM 1468 C C . PRO A 1 193 ? 9.957 0.490 7.449 1.00 96.88 193 PRO A C 1
ATOM 1470 O O . PRO A 1 193 ? 10.103 -0.609 6.922 1.00 96.88 193 PRO A O 1
ATOM 1473 N N . ALA A 1 194 ? 9.356 0.607 8.638 1.00 97.50 194 ALA A N 1
ATOM 1474 C CA . ALA A 1 194 ? 8.830 -0.557 9.350 1.00 97.50 194 ALA A CA 1
ATOM 1475 C C . ALA A 1 194 ? 7.570 -1.131 8.675 1.00 97.50 194 ALA A C 1
ATOM 1477 O O . ALA A 1 194 ? 7.234 -2.298 8.880 1.00 97.50 194 ALA A O 1
ATOM 1478 N N . GLN A 1 195 ? 6.882 -0.343 7.842 1.00 97.88 195 GLN A N 1
ATOM 1479 C CA . GLN A 1 195 ? 5.730 -0.800 7.059 1.00 97.88 195 GLN A CA 1
ATOM 1480 C C . GLN A 1 195 ? 6.131 -1.602 5.811 1.00 97.88 195 GLN A C 1
ATOM 1482 O O . GLN A 1 195 ? 5.254 -2.153 5.147 1.00 97.88 195 GLN A O 1
ATOM 1487 N N . VAL A 1 196 ? 7.431 -1.749 5.511 1.00 97.62 196 VAL A N 1
ATOM 1488 C CA . VAL A 1 196 ? 7.920 -2.639 4.439 1.00 97.62 196 VAL A CA 1
ATOM 1489 C C . VAL A 1 196 ? 7.441 -4.075 4.651 1.00 97.62 196 VAL A C 1
ATOM 1491 O O . VAL A 1 196 ? 7.159 -4.769 3.680 1.00 97.62 196 VAL A O 1
ATOM 1494 N N . ILE A 1 197 ? 7.291 -4.519 5.901 1.00 95.44 197 ILE A N 1
ATOM 1495 C CA . ILE A 1 197 ? 6.892 -5.892 6.247 1.00 95.44 197 ILE A CA 1
ATOM 1496 C C . ILE A 1 197 ? 5.582 -6.300 5.552 1.00 95.44 197 ILE A C 1
ATOM 1498 O O . ILE A 1 197 ? 5.484 -7.394 5.006 1.00 95.44 197 ILE A O 1
ATOM 1502 N N . SER A 1 198 ? 4.582 -5.422 5.560 1.00 94.81 198 SER A N 1
ATOM 1503 C CA . SER A 1 198 ? 3.308 -5.600 4.855 1.00 94.81 198 SER A CA 1
ATOM 1504 C C . SER A 1 198 ? 3.378 -5.049 3.434 1.00 94.81 198 SER A C 1
ATOM 1506 O O . SER A 1 198 ? 2.972 -5.725 2.497 1.00 94.81 198 SER A O 1
ATOM 1508 N N . SER A 1 199 ? 3.959 -3.865 3.240 1.00 97.94 199 SER A N 1
ATOM 1509 C CA . SER A 1 199 ? 3.981 -3.188 1.934 1.00 97.94 199 SER A CA 1
ATOM 1510 C C . SER A 1 199 ? 4.778 -3.921 0.859 1.00 97.94 199 SER A C 1
ATOM 1512 O O . SER A 1 199 ? 4.624 -3.608 -0.314 1.00 97.94 199 SER A O 1
ATOM 1514 N N . SER A 1 200 ? 5.620 -4.885 1.234 1.00 97.25 200 SER A N 1
ATOM 1515 C CA . SER A 1 200 ? 6.353 -5.752 0.305 1.00 97.25 200 SER A CA 1
ATOM 1516 C C . SER A 1 200 ? 5.666 -7.082 0.005 1.00 97.25 200 SER A C 1
ATOM 1518 O O . SER A 1 200 ? 6.179 -7.845 -0.816 1.00 97.25 200 SER A O 1
ATOM 1520 N N . MET A 1 201 ? 4.511 -7.369 0.617 1.00 96.31 201 MET A N 1
ATOM 1521 C CA . MET A 1 201 ? 3.738 -8.546 0.243 1.00 96.31 201 MET A CA 1
ATOM 1522 C C . MET A 1 201 ? 3.290 -8.404 -1.211 1.00 96.31 201 MET A C 1
ATOM 1524 O O . MET A 1 201 ? 2.591 -7.457 -1.574 1.00 96.31 201 MET A O 1
ATOM 1528 N N . CYS A 1 202 ? 3.724 -9.340 -2.047 1.00 95.69 202 CYS A N 1
ATOM 1529 C CA . CYS A 1 202 ? 3.548 -9.284 -3.488 1.00 95.69 202 CYS A CA 1
ATOM 1530 C C . CYS A 1 202 ? 3.385 -10.695 -4.061 1.00 95.69 202 CYS A C 1
ATOM 1532 O O . CYS A 1 202 ? 4.065 -11.635 -3.631 1.00 95.69 202 CYS A O 1
ATOM 1534 N N . SER A 1 203 ? 2.496 -10.818 -5.046 1.00 93.44 203 SER A N 1
ATOM 1535 C CA . SER A 1 203 ? 2.405 -11.969 -5.941 1.00 93.44 203 SER A CA 1
ATOM 1536 C C . SER A 1 203 ? 2.825 -11.561 -7.345 1.00 93.44 203 SER A C 1
ATOM 1538 O O . SER A 1 203 ? 2.142 -10.760 -7.983 1.00 93.44 203 SER A O 1
ATOM 1540 N N . THR A 1 204 ? 3.904 -12.160 -7.831 1.00 91.31 204 THR A N 1
ATOM 1541 C CA . THR A 1 204 ? 4.401 -12.028 -9.198 1.00 91.31 204 THR A CA 1
ATOM 1542 C C . THR A 1 204 ? 3.919 -13.220 -10.020 1.00 91.31 204 THR A C 1
ATOM 1544 O O . THR A 1 204 ? 4.123 -14.374 -9.641 1.00 91.31 204 THR A O 1
ATOM 1547 N N . ARG A 1 205 ? 3.286 -12.950 -11.160 1.00 88.69 205 ARG A N 1
ATOM 1548 C CA . ARG A 1 205 ? 2.821 -13.958 -12.120 1.00 88.69 205 ARG A CA 1
ATOM 1549 C C . ARG A 1 205 ? 3.437 -13.666 -13.481 1.00 88.69 205 ARG A C 1
ATOM 1551 O O . ARG A 1 205 ? 3.524 -12.509 -13.880 1.00 88.69 205 ARG A O 1
ATOM 1558 N N . MET A 1 206 ? 3.886 -14.717 -14.158 1.00 86.50 206 MET A N 1
ATOM 1559 C CA . MET A 1 206 ? 4.469 -14.651 -15.495 1.00 86.50 206 MET A CA 1
ATOM 1560 C C . MET A 1 206 ? 3.911 -15.801 -16.324 1.00 86.50 206 MET A C 1
ATOM 1562 O O . MET A 1 206 ? 3.967 -16.948 -15.876 1.00 86.50 206 MET A O 1
ATOM 1566 N N . GLU A 1 207 ? 3.366 -15.496 -17.496 1.00 85.12 207 GLU A N 1
ATOM 1567 C CA . GLU A 1 207 ? 2.725 -16.470 -18.379 1.00 85.12 207 GLU A CA 1
ATOM 1568 C C . GLU A 1 207 ? 3.051 -16.182 -19.834 1.00 85.12 207 GLU A C 1
ATOM 1570 O O . GLU A 1 207 ? 3.088 -15.031 -20.259 1.00 85.12 207 GLU A O 1
ATOM 1575 N N . GLU A 1 208 ? 3.279 -17.241 -20.600 1.00 84.50 208 GLU A N 1
ATOM 1576 C CA . GLU A 1 208 ? 3.370 -17.139 -22.050 1.00 84.50 208 GLU A CA 1
ATOM 1577 C C . GLU A 1 208 ? 1.963 -16.933 -22.626 1.00 84.50 208 GLU A C 1
ATOM 1579 O O . GLU A 1 208 ? 1.010 -17.625 -22.260 1.00 84.50 208 GLU A O 1
ATOM 1584 N N . THR A 1 209 ? 1.828 -15.941 -23.496 1.00 84.19 209 THR A N 1
ATOM 1585 C CA . THR A 1 209 ? 0.591 -15.644 -24.219 1.00 84.19 209 THR A CA 1
ATOM 1586 C C . THR A 1 209 ? 0.442 -16.568 -25.427 1.00 84.19 209 THR A C 1
ATOM 1588 O O . THR A 1 209 ? 1.393 -17.212 -25.863 1.00 84.19 209 THR A O 1
ATOM 1591 N N . SER A 1 210 ? -0.743 -16.596 -26.040 1.00 86.62 210 SER A N 1
ATOM 1592 C CA . SER A 1 210 ? -0.976 -17.361 -27.274 1.00 86.62 210 SER A CA 1
ATOM 1593 C C . SER A 1 210 ? -0.102 -16.925 -28.458 1.00 86.62 210 SER A C 1
ATOM 1595 O O . SER A 1 210 ? 0.048 -17.689 -29.406 1.00 86.62 210 SER A O 1
ATOM 1597 N N . GLU A 1 211 ? 0.450 -15.711 -28.418 1.00 85.06 211 GLU A N 1
ATOM 1598 C CA . GLU A 1 211 ? 1.304 -15.145 -29.471 1.00 85.06 211 GLU A CA 1
ATOM 1599 C C . GLU A 1 211 ? 2.805 -15.394 -29.214 1.00 85.06 211 GLU A C 1
ATOM 1601 O O . GLU A 1 211 ? 3.642 -14.993 -30.018 1.00 85.06 211 GLU A O 1
ATOM 1606 N N . GLY A 1 212 ? 3.158 -16.080 -28.117 1.00 82.00 212 GLY A N 1
ATOM 1607 C CA . GLY A 1 212 ? 4.544 -16.334 -27.700 1.00 82.00 212 GLY A CA 1
ATOM 1608 C C . GLY A 1 212 ? 5.174 -15.196 -26.884 1.00 82.00 212 GLY A C 1
ATOM 1609 O O . GLY A 1 212 ? 6.307 -15.319 -26.420 1.00 82.00 212 GLY A O 1
ATOM 1610 N N . ASP A 1 213 ? 4.447 -14.096 -26.676 1.00 85.50 213 ASP A N 1
ATOM 1611 C CA . ASP A 1 213 ? 4.861 -12.994 -25.804 1.00 85.50 213 ASP A CA 1
ATOM 1612 C C . ASP A 1 213 ? 4.748 -13.378 -24.322 1.00 85.50 213 ASP A C 1
ATOM 1614 O O . ASP A 1 213 ? 4.022 -14.305 -23.962 1.00 85.50 213 ASP A O 1
ATOM 1618 N N . LEU A 1 214 ? 5.416 -12.638 -23.436 1.00 83.75 214 LEU A N 1
ATOM 1619 C CA . LEU A 1 214 ? 5.375 -12.863 -21.992 1.00 83.75 214 LEU A CA 1
ATOM 1620 C C . LEU A 1 214 ? 4.464 -11.841 -21.299 1.00 83.75 214 LEU A C 1
ATOM 1622 O O . LEU A 1 214 ? 4.797 -10.659 -21.211 1.00 83.75 214 LEU A O 1
ATOM 1626 N N . TYR A 1 215 ? 3.354 -12.308 -20.736 1.00 88.38 215 TYR A N 1
ATOM 1627 C CA . TYR A 1 215 ? 2.531 -11.545 -19.803 1.00 88.38 215 TYR A CA 1
ATOM 1628 C C . TYR A 1 215 ? 3.143 -11.580 -18.404 1.00 88.38 215 TYR A C 1
ATOM 1630 O O . TYR A 1 215 ? 3.463 -12.653 -17.889 1.00 88.38 215 TYR A O 1
ATOM 1638 N N . VAL A 1 216 ? 3.282 -10.418 -17.766 1.00 90.00 216 VAL A N 1
ATOM 1639 C CA . VAL A 1 216 ? 3.807 -10.294 -16.401 1.00 90.00 216 VAL A CA 1
ATOM 1640 C C . VAL A 1 216 ? 2.893 -9.404 -15.582 1.00 90.00 216 VAL A C 1
ATOM 1642 O O . VAL A 1 216 ? 2.563 -8.304 -16.015 1.00 90.00 216 VAL A O 1
ATOM 1645 N N . SER A 1 217 ? 2.560 -9.833 -14.365 1.00 93.62 217 SER A N 1
ATOM 1646 C CA . SER A 1 217 ? 1.798 -9.027 -13.413 1.00 93.62 217 SER A CA 1
ATOM 1647 C C . SER A 1 217 ? 2.360 -9.107 -11.997 1.00 93.62 217 SER A C 1
ATOM 1649 O O . SER A 1 217 ? 2.816 -10.164 -11.557 1.00 93.62 217 SER A O 1
ATOM 1651 N N . CYS A 1 218 ? 2.251 -8.012 -11.253 1.00 95.62 218 CYS A N 1
ATOM 1652 C CA . CYS A 1 218 ? 2.482 -7.934 -9.815 1.00 95.62 218 CYS A CA 1
ATOM 1653 C C . CYS A 1 218 ? 1.198 -7.490 -9.112 1.00 95.62 218 CYS A C 1
ATOM 1655 O O . CYS A 1 218 ? 0.557 -6.524 -9.521 1.00 95.62 218 CYS A O 1
ATOM 1657 N N . TH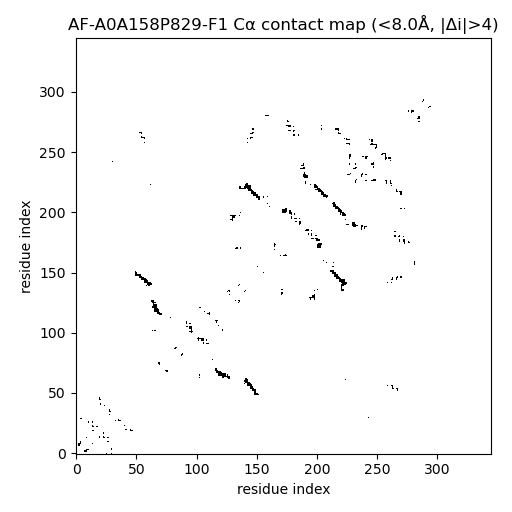R A 1 219 ? 0.840 -8.168 -8.025 1.00 97.38 219 THR A N 1
ATOM 1658 C CA . THR A 1 219 ? -0.285 -7.790 -7.161 1.00 97.38 219 THR A CA 1
ATOM 1659 C C . THR A 1 219 ? 0.215 -7.561 -5.747 1.00 97.38 219 THR A C 1
ATOM 1661 O O . THR A 1 219 ? 0.774 -8.467 -5.129 1.00 97.38 219 THR A O 1
ATOM 1664 N N . MET A 1 220 ? -0.004 -6.355 -5.230 1.00 98.12 220 MET A N 1
ATOM 1665 C CA . MET A 1 220 ? 0.439 -5.913 -3.911 1.00 98.12 220 MET A CA 1
ATOM 1666 C C . MET A 1 220 ? -0.778 -5.449 -3.099 1.00 98.12 220 MET A C 1
ATOM 1668 O O . MET A 1 220 ? -1.228 -4.316 -3.271 1.00 98.12 220 MET A O 1
ATOM 1672 N N . PRO A 1 221 ? -1.356 -6.299 -2.233 1.00 97.06 221 PRO A N 1
ATOM 1673 C CA . PRO A 1 221 ? -2.633 -6.003 -1.584 1.00 97.06 221 PRO A CA 1
ATOM 1674 C C . PRO A 1 221 ? -2.524 -5.000 -0.433 1.00 97.06 221 PRO A C 1
ATOM 1676 O O . PRO A 1 221 ? -3.547 -4.465 -0.002 1.00 97.06 221 PRO A O 1
ATOM 1679 N N . CYS A 1 222 ? -1.321 -4.741 0.086 1.00 96.56 222 CYS A N 1
ATOM 1680 C CA . CYS A 1 222 ? -1.162 -3.970 1.312 1.00 96.56 222 CYS A CA 1
ATOM 1681 C C . CYS A 1 222 ? -0.063 -2.896 1.292 1.00 96.56 222 CYS A C 1
ATOM 1683 O O . CYS A 1 222 ? 0.754 -2.823 2.208 1.00 96.56 222 CYS A O 1
ATOM 1685 N N . VAL A 1 223 ? -0.038 -2.055 0.251 1.00 98.00 223 VAL A N 1
ATOM 1686 C CA . VAL A 1 223 ? 0.923 -0.947 0.118 1.00 98.00 223 VAL A CA 1
ATOM 1687 C C . VAL A 1 223 ? 0.517 0.226 1.015 1.00 98.00 223 VAL A C 1
ATOM 1689 O O . VAL A 1 223 ? -0.428 0.966 0.734 1.00 98.00 223 VAL A O 1
ATOM 1692 N N . GLU A 1 224 ? 1.251 0.434 2.103 1.00 97.94 224 GLU A N 1
ATOM 1693 C CA . GLU A 1 224 ? 0.982 1.494 3.075 1.00 97.94 224 GLU A CA 1
ATOM 1694 C C . GLU A 1 224 ? 1.833 2.724 2.779 1.00 97.94 224 GLU A C 1
ATOM 1696 O O . GLU A 1 224 ? 2.982 2.820 3.197 1.00 97.94 224 GLU A O 1
ATOM 1701 N N . VAL A 1 225 ? 1.263 3.673 2.036 1.00 97.31 225 VAL A N 1
ATOM 1702 C CA . VAL A 1 225 ? 1.979 4.884 1.613 1.00 97.31 225 VAL A CA 1
ATOM 1703 C C . VAL A 1 225 ? 1.154 6.145 1.779 1.00 97.31 225 VAL A C 1
ATOM 1705 O O . VAL A 1 225 ? -0.078 6.126 1.694 1.00 97.31 225 VAL A O 1
ATOM 1708 N N . GLY A 1 226 ? 1.861 7.256 1.971 1.00 96.94 226 GLY A N 1
ATOM 1709 C CA . GLY A 1 226 ? 1.301 8.594 2.071 1.00 96.94 226 GLY A CA 1
ATOM 1710 C C . GLY A 1 226 ? 2.213 9.642 1.440 1.00 96.94 226 GLY A C 1
ATOM 1711 O O . GLY A 1 226 ? 3.416 9.452 1.281 1.00 96.94 226 GLY A O 1
ATOM 1712 N N . THR A 1 227 ? 1.626 10.775 1.067 1.00 97.38 227 THR A N 1
ATOM 1713 C CA . THR A 1 227 ? 2.340 11.898 0.431 1.00 97.38 227 THR A CA 1
ATOM 1714 C C . THR A 1 227 ? 2.299 13.181 1.258 1.00 97.38 227 THR A C 1
ATOM 1716 O O . THR A 1 227 ? 2.779 14.228 0.822 1.00 97.38 227 THR A O 1
ATOM 1719 N N . VAL A 1 228 ? 1.707 13.093 2.451 1.00 95.25 228 VAL A N 1
ATOM 1720 C CA . VAL A 1 228 ? 1.566 14.161 3.440 1.00 95.25 228 VAL A CA 1
ATOM 1721 C C . VAL A 1 228 ? 1.817 13.567 4.824 1.00 95.25 228 VAL A C 1
ATOM 1723 O O . VAL A 1 228 ? 1.309 12.491 5.135 1.00 95.25 228 VAL A O 1
ATOM 1726 N N . GLY A 1 229 ? 2.556 14.290 5.667 1.00 94.12 229 GLY A N 1
ATOM 1727 C CA . GLY A 1 229 ? 2.855 13.884 7.042 1.00 94.12 229 GLY A CA 1
ATOM 1728 C C . GLY A 1 229 ? 4.012 12.886 7.163 1.00 94.12 229 GLY A C 1
ATOM 1729 O O . GLY A 1 229 ? 4.568 12.407 6.174 1.00 94.12 229 GLY A O 1
ATOM 1730 N N . GLY A 1 230 ? 4.416 12.602 8.401 1.00 95.25 230 GLY A N 1
ATOM 1731 C CA . GLY A 1 230 ? 5.558 11.727 8.680 1.00 95.25 230 GLY A CA 1
ATOM 1732 C C . GLY A 1 230 ? 6.860 12.267 8.081 1.00 95.25 230 GLY A C 1
ATOM 1733 O O . GLY A 1 230 ? 7.124 13.465 8.151 1.00 95.25 230 GLY A O 1
ATOM 1734 N N . GLY A 1 231 ? 7.662 11.394 7.468 1.00 95.12 231 GLY A N 1
ATOM 1735 C CA . GLY A 1 231 ? 8.933 11.767 6.837 1.00 95.12 231 GLY A CA 1
ATOM 1736 C C . GLY A 1 231 ? 8.788 12.552 5.530 1.00 95.12 231 GLY A C 1
ATOM 1737 O O . GLY A 1 231 ? 9.758 13.148 5.071 1.00 95.12 231 GLY A O 1
ATOM 1738 N N . THR A 1 232 ? 7.589 12.618 4.943 1.00 96.62 232 THR A N 1
ATOM 1739 C CA . THR A 1 232 ? 7.351 13.290 3.649 1.00 96.62 232 THR A CA 1
ATOM 1740 C C . THR A 1 232 ? 7.453 14.819 3.719 1.00 96.62 232 THR A C 1
ATOM 1742 O O . THR A 1 232 ? 7.552 15.486 2.686 1.00 96.62 232 THR A O 1
ATOM 1745 N N . ILE A 1 233 ? 7.445 15.382 4.935 1.00 95.00 233 ILE A N 1
ATOM 1746 C CA . ILE A 1 233 ? 7.637 16.818 5.193 1.00 95.00 233 ILE A CA 1
ATOM 1747 C C . ILE A 1 233 ? 9.109 17.233 5.099 1.00 95.00 233 ILE A C 1
ATOM 1749 O O . ILE A 1 233 ? 9.412 18.418 4.968 1.00 95.00 233 ILE A O 1
ATOM 1753 N N . LEU A 1 234 ? 10.030 16.270 5.208 1.00 90.75 234 LEU A N 1
ATOM 1754 C CA . LEU A 1 234 ? 11.456 16.535 5.129 1.00 90.75 234 LEU A CA 1
ATOM 1755 C C . LEU A 1 234 ? 11.810 16.906 3.692 1.00 90.75 234 LEU A C 1
ATOM 1757 O O . LEU A 1 234 ? 11.423 16.221 2.745 1.00 90.75 234 LEU A O 1
ATOM 1761 N N . ARG A 1 235 ? 12.563 17.996 3.532 1.00 91.31 235 ARG A N 1
ATOM 1762 C CA . ARG A 1 235 ? 12.850 18.574 2.216 1.00 91.31 235 ARG A CA 1
ATOM 1763 C C . ARG A 1 235 ? 13.432 17.557 1.218 1.00 91.31 235 ARG A C 1
ATOM 1765 O O . ARG A 1 235 ? 12.861 17.462 0.139 1.00 91.31 235 ARG A O 1
ATOM 1772 N N . PRO A 1 236 ? 14.477 16.760 1.529 1.00 89.44 236 PRO A N 1
ATOM 1773 C CA . PRO A 1 236 ? 15.042 15.817 0.554 1.00 89.44 236 PRO A CA 1
ATOM 1774 C C . PRO A 1 236 ? 14.036 14.763 0.064 1.00 89.44 236 PRO A C 1
ATOM 1776 O O . PRO A 1 236 ? 13.956 14.473 -1.128 1.00 89.44 236 PRO A O 1
ATOM 1779 N N . GLN A 1 237 ? 13.234 14.220 0.979 1.00 91.31 237 GLN A N 1
ATOM 1780 C CA . GLN A 1 237 ? 12.201 13.231 0.681 1.00 91.31 237 GLN A CA 1
ATOM 1781 C C . GLN A 1 237 ? 11.055 13.846 -0.128 1.00 91.31 237 GLN A C 1
ATOM 1783 O O . GLN A 1 237 ? 10.528 13.221 -1.052 1.00 91.31 237 GLN A O 1
ATOM 1788 N N . ASN A 1 238 ? 10.697 15.094 0.178 1.00 92.69 238 ASN A N 1
ATOM 1789 C CA . ASN A 1 238 ? 9.691 15.833 -0.567 1.00 92.69 238 ASN A CA 1
ATOM 1790 C C . ASN A 1 238 ? 10.123 16.096 -2.017 1.00 92.69 238 ASN A C 1
ATOM 1792 O O . ASN A 1 238 ? 9.319 15.900 -2.922 1.00 92.69 238 ASN A O 1
ATOM 1796 N N . GLU A 1 239 ? 11.389 16.450 -2.260 1.00 89.06 239 GLU A N 1
ATOM 1797 C CA . GLU A 1 239 ? 11.936 16.600 -3.621 1.00 89.06 239 GLU A CA 1
ATOM 1798 C C . GLU A 1 239 ? 11.822 15.286 -4.418 1.00 89.06 239 GLU A C 1
ATOM 1800 O O . GLU A 1 239 ? 11.402 15.290 -5.576 1.00 89.06 239 GLU A O 1
ATOM 1805 N N . CYS A 1 240 ? 12.085 14.133 -3.789 1.00 88.25 240 CYS A N 1
ATOM 1806 C CA . CYS A 1 240 ? 11.884 12.826 -4.428 1.00 88.25 240 CYS A CA 1
ATOM 1807 C C . CYS A 1 240 ? 10.407 12.586 -4.789 1.00 88.25 240 CYS A C 1
ATOM 1809 O O . CYS A 1 240 ? 10.098 12.119 -5.886 1.00 88.25 240 CYS A O 1
ATOM 1811 N N . LEU A 1 241 ? 9.471 12.957 -3.910 1.00 89.94 241 LEU A N 1
ATOM 1812 C CA . LEU A 1 241 ? 8.037 12.909 -4.214 1.00 89.94 241 LEU A CA 1
ATOM 1813 C C . LEU A 1 241 ? 7.647 13.873 -5.348 1.00 89.94 241 LEU A C 1
ATOM 1815 O O . LEU A 1 241 ? 6.786 13.535 -6.164 1.00 89.94 241 LEU A O 1
ATOM 1819 N N . GLN A 1 242 ? 8.275 15.049 -5.443 1.00 88.12 242 GLN A N 1
ATOM 1820 C CA . GLN A 1 242 ? 8.044 16.001 -6.534 1.00 88.12 242 GLN A CA 1
ATOM 1821 C C . GLN A 1 242 ? 8.520 15.432 -7.874 1.00 88.12 242 GLN A C 1
ATOM 1823 O O . GLN A 1 242 ? 7.790 15.521 -8.864 1.00 88.12 242 GLN A O 1
ATOM 1828 N N . MET A 1 243 ? 9.677 14.757 -7.901 1.00 86.69 243 MET A N 1
ATOM 1829 C CA . MET A 1 243 ? 10.176 14.053 -9.091 1.00 86.69 243 MET A CA 1
ATOM 1830 C C . MET A 1 243 ? 9.176 13.010 -9.610 1.00 86.69 243 MET A C 1
ATOM 1832 O O . MET A 1 243 ? 9.008 12.862 -10.821 1.00 86.69 243 MET A O 1
ATOM 1836 N N . LEU A 1 244 ? 8.470 12.329 -8.703 1.00 88.62 244 LEU A N 1
ATOM 1837 C CA . LEU A 1 244 ? 7.432 11.342 -9.025 1.00 88.62 244 LEU A CA 1
ATOM 1838 C C . LEU A 1 244 ? 6.057 11.968 -9.334 1.00 88.62 244 LEU A C 1
ATOM 1840 O O . LEU A 1 244 ? 5.139 11.279 -9.791 1.00 88.62 244 LEU A O 1
ATOM 1844 N N . SER A 1 245 ? 5.922 13.288 -9.162 1.00 91.12 245 SER A N 1
ATOM 1845 C CA . SER A 1 245 ? 4.652 14.024 -9.241 1.00 91.12 245 SER A CA 1
ATOM 1846 C C . SER A 1 245 ? 3.611 13.529 -8.229 1.00 91.12 245 SER A C 1
ATOM 1848 O O . SER A 1 245 ? 2.430 13.421 -8.551 1.00 91.12 245 SER A O 1
ATOM 1850 N N . CYS A 1 246 ? 4.067 13.223 -7.014 1.00 93.44 246 CYS A N 1
ATOM 1851 C CA . CYS A 1 246 ? 3.244 12.732 -5.908 1.00 93.44 246 CYS A CA 1
ATOM 1852 C C . CYS A 1 246 ? 3.371 13.599 -4.646 1.00 93.44 246 CYS A C 1
ATOM 1854 O O . CYS A 1 246 ? 2.892 13.198 -3.598 1.00 93.44 246 CYS A O 1
ATOM 1856 N N . ALA A 1 247 ? 4.053 14.746 -4.675 1.00 93.25 247 ALA A N 1
ATOM 1857 C CA . ALA A 1 247 ? 4.278 15.528 -3.457 1.00 93.25 247 ALA A CA 1
ATOM 1858 C C . ALA A 1 247 ? 3.000 16.202 -2.940 1.00 93.25 247 ALA A C 1
ATOM 1860 O O . ALA A 1 247 ? 2.263 16.837 -3.696 1.00 93.25 247 ALA A O 1
ATOM 1861 N N . GLY A 1 248 ? 2.783 16.120 -1.627 1.00 93.12 248 GLY A N 1
ATOM 1862 C CA . GLY A 1 248 ? 1.722 16.851 -0.946 1.00 93.12 248 GLY A CA 1
ATOM 1863 C C . GLY A 1 248 ? 0.312 16.304 -1.202 1.00 93.12 248 GLY A C 1
ATOM 1864 O O . GLY A 1 248 ? 0.140 15.231 -1.800 1.00 93.12 248 GLY A O 1
ATOM 1865 N N . PRO A 1 249 ? -0.719 17.027 -0.729 1.00 93.44 249 PRO A N 1
ATOM 1866 C CA . PRO A 1 249 ? -2.107 16.670 -0.976 1.00 93.44 249 PRO A CA 1
ATOM 1867 C C . PRO A 1 249 ? -2.492 16.968 -2.429 1.00 93.44 249 PRO A C 1
ATOM 1869 O O . PRO A 1 249 ? -1.967 17.884 -3.059 1.00 93.44 249 PRO A O 1
ATOM 1872 N N . SER A 1 250 ? -3.460 16.219 -2.945 1.00 91.44 250 SER A N 1
ATOM 1873 C CA . SER A 1 250 ? -4.114 16.517 -4.219 1.00 91.44 250 SER A CA 1
ATOM 1874 C C . SER A 1 250 ? -5.430 17.244 -3.937 1.00 91.44 250 SER A C 1
ATOM 1876 O O . SER A 1 250 ? -6.322 16.673 -3.313 1.00 91.44 250 SER A O 1
ATOM 1878 N N . LEU A 1 251 ? -5.537 18.505 -4.376 1.00 87.19 251 LEU A N 1
ATOM 1879 C CA . LEU A 1 251 ? -6.739 19.332 -4.186 1.00 87.19 251 LEU A CA 1
ATOM 1880 C C . LEU A 1 251 ? -7.965 18.814 -4.959 1.00 87.19 251 LEU A C 1
ATOM 1882 O O . LEU A 1 251 ? -9.039 18.775 -4.366 1.00 87.19 251 LEU A O 1
ATOM 1886 N N . PRO A 1 252 ? -7.856 18.403 -6.243 1.00 90.19 252 PRO A N 1
ATOM 1887 C CA . PRO A 1 252 ? -9.028 17.963 -7.004 1.00 90.19 252 PRO A CA 1
ATOM 1888 C C . PRO A 1 252 ? -9.564 16.607 -6.544 1.00 90.19 252 PRO A C 1
ATOM 1890 O O . PRO A 1 252 ? -10.746 16.312 -6.695 1.00 90.19 252 PRO A O 1
ATOM 1893 N N . THR A 1 253 ? -8.684 15.748 -6.030 1.00 91.62 253 THR A N 1
ATOM 1894 C CA . THR A 1 253 ? -9.028 14.373 -5.661 1.00 91.62 253 THR A CA 1
ATOM 1895 C C . THR A 1 253 ? -8.166 13.946 -4.475 1.00 91.62 253 THR A C 1
ATOM 1897 O O . THR A 1 253 ? -6.986 13.623 -4.678 1.00 91.62 253 THR A O 1
ATOM 1900 N N . PRO A 1 254 ? -8.706 13.966 -3.242 1.00 91.12 254 PRO A N 1
ATOM 1901 C CA . PRO A 1 254 ? -8.007 13.468 -2.062 1.00 91.12 254 PRO A CA 1
ATOM 1902 C C . PRO A 1 254 ? -7.472 12.048 -2.286 1.00 91.12 254 PRO A C 1
ATOM 1904 O O . PRO A 1 254 ? -8.112 11.234 -2.941 1.00 91.12 254 PRO A O 1
ATOM 1907 N N . GLY A 1 255 ? -6.264 11.763 -1.797 1.00 92.25 255 GLY A N 1
ATOM 1908 C CA . GLY A 1 255 ? -5.623 10.450 -1.959 1.00 92.25 255 GLY A CA 1
ATOM 1909 C C . GLY A 1 255 ? -4.943 10.201 -3.314 1.00 92.25 255 GLY A C 1
ATOM 1910 O O . GLY A 1 255 ? -4.059 9.351 -3.383 1.00 92.25 255 GLY A O 1
ATOM 1911 N N . ALA A 1 256 ? -5.230 10.981 -4.367 1.00 94.38 256 ALA A N 1
ATOM 1912 C CA . ALA A 1 256 ? -4.726 10.696 -5.719 1.00 94.38 256 ALA A CA 1
ATOM 1913 C C . ALA A 1 256 ? -3.190 10.652 -5.834 1.00 94.38 256 ALA A C 1
ATOM 1915 O O . ALA A 1 256 ? -2.645 9.788 -6.516 1.00 94.38 256 ALA A O 1
ATOM 1916 N N . HIS A 1 257 ? -2.466 11.538 -5.144 1.00 96.69 257 HIS A N 1
ATOM 1917 C CA . HIS A 1 257 ? -0.999 11.496 -5.133 1.00 96.69 257 HIS A CA 1
ATOM 1918 C C . HIS A 1 257 ? -0.447 10.239 -4.448 1.00 96.69 257 HIS A C 1
ATOM 1920 O O . HIS A 1 257 ? 0.554 9.682 -4.894 1.00 96.69 257 HIS A O 1
ATOM 1926 N N . ALA A 1 258 ? -1.100 9.768 -3.386 1.00 97.25 258 ALA A N 1
ATOM 1927 C CA . ALA A 1 258 ? -0.701 8.545 -2.708 1.00 97.25 258 ALA A CA 1
ATOM 1928 C C . ALA A 1 258 ? -1.077 7.298 -3.528 1.00 97.25 258 ALA A C 1
ATOM 1930 O O . ALA A 1 258 ? -0.298 6.348 -3.562 1.00 97.25 258 ALA A O 1
ATOM 1931 N N . ASN A 1 259 ? -2.195 7.330 -4.267 1.00 97.38 259 ASN A N 1
ATOM 1932 C CA . ASN A 1 259 ? -2.555 6.288 -5.240 1.00 97.38 259 ASN A CA 1
ATOM 1933 C C . ASN A 1 259 ? -1.493 6.192 -6.336 1.00 97.38 259 ASN A C 1
ATOM 1935 O O . ASN A 1 259 ? -0.935 5.123 -6.563 1.00 97.38 259 ASN A O 1
ATOM 1939 N N . ARG A 1 260 ? -1.104 7.339 -6.903 1.00 96.12 260 ARG A N 1
ATOM 1940 C CA . ARG A 1 260 ? -0.020 7.423 -7.883 1.00 96.12 260 ARG A CA 1
ATOM 1941 C C . ARG A 1 260 ? 1.306 6.886 -7.340 1.00 96.12 260 ARG A C 1
ATOM 1943 O O . ARG A 1 260 ? 2.026 6.196 -8.054 1.00 96.12 260 ARG A O 1
ATOM 1950 N N . LEU A 1 261 ? 1.660 7.201 -6.092 1.00 98.06 261 LEU A N 1
ATOM 1951 C CA . LEU A 1 261 ? 2.876 6.667 -5.475 1.00 98.06 261 LEU A CA 1
ATOM 1952 C C . LEU A 1 261 ? 2.817 5.137 -5.348 1.00 98.06 261 LEU A C 1
ATOM 1954 O O . LEU A 1 261 ? 3.806 4.471 -5.640 1.00 98.06 261 LEU A O 1
ATOM 1958 N N . ALA A 1 262 ? 1.667 4.579 -4.966 1.00 98.38 262 ALA A N 1
ATOM 1959 C CA . ALA A 1 262 ? 1.484 3.134 -4.862 1.00 98.38 262 ALA A CA 1
ATOM 1960 C C . ALA A 1 262 ? 1.553 2.434 -6.235 1.00 98.38 262 ALA A C 1
ATOM 1962 O O . ALA A 1 262 ? 2.204 1.397 -6.356 1.00 98.38 262 ALA A O 1
ATOM 1963 N N . GLU A 1 263 ? 0.980 3.034 -7.284 1.00 98.12 263 GLU A N 1
ATOM 1964 C CA . GLU A 1 263 ? 1.108 2.573 -8.678 1.00 98.12 263 GLU A CA 1
ATOM 1965 C C . GLU A 1 263 ? 2.567 2.582 -9.153 1.00 98.12 263 GLU A C 1
ATOM 1967 O O . GLU A 1 263 ? 3.034 1.609 -9.748 1.00 98.12 263 GLU A O 1
ATOM 1972 N N . ILE A 1 264 ? 3.317 3.647 -8.844 1.00 97.69 264 ILE A N 1
ATOM 1973 C CA . ILE A 1 264 ? 4.750 3.744 -9.156 1.00 97.69 264 ILE A CA 1
ATOM 1974 C C . ILE A 1 264 ? 5.535 2.652 -8.428 1.00 97.69 264 ILE A C 1
ATOM 1976 O O . ILE A 1 264 ? 6.390 2.011 -9.039 1.00 97.69 264 ILE A O 1
ATOM 1980 N N . ILE A 1 265 ? 5.250 2.416 -7.145 1.00 98.44 265 ILE A N 1
ATOM 1981 C CA . ILE A 1 265 ? 5.903 1.359 -6.365 1.00 98.44 265 ILE A CA 1
ATOM 1982 C C . ILE A 1 265 ? 5.637 -0.005 -6.994 1.00 98.44 265 ILE A C 1
ATOM 1984 O O . ILE A 1 265 ? 6.592 -0.724 -7.270 1.00 98.44 265 ILE A O 1
ATOM 1988 N N . CYS A 1 266 ? 4.377 -0.336 -7.286 1.00 98.25 266 CYS A N 1
ATOM 1989 C CA . CYS A 1 266 ? 4.017 -1.625 -7.874 1.00 98.25 266 CYS A CA 1
ATOM 1990 C C . CYS A 1 266 ? 4.638 -1.817 -9.268 1.00 98.25 266 CYS A C 1
ATOM 1992 O O . CYS A 1 266 ? 5.211 -2.866 -9.555 1.00 98.25 266 CYS A O 1
ATOM 1994 N N . SER A 1 267 ? 4.644 -0.767 -10.093 1.00 96.81 267 SER A N 1
ATOM 1995 C CA . SER A 1 267 ? 5.298 -0.783 -11.410 1.00 96.81 267 SER A CA 1
ATOM 1996 C C . SER A 1 267 ? 6.814 -0.976 -11.306 1.00 96.81 267 SER A C 1
ATOM 1998 O O . SER A 1 267 ? 7.419 -1.691 -12.102 1.00 96.81 267 SER A O 1
ATOM 2000 N N . THR A 1 268 ? 7.450 -0.352 -10.310 1.00 96.75 268 THR A N 1
ATOM 2001 C CA . THR A 1 268 ? 8.897 -0.490 -10.086 1.00 96.75 268 THR A CA 1
ATOM 2002 C C . THR A 1 268 ? 9.234 -1.869 -9.525 1.00 96.75 268 THR A C 1
ATOM 2004 O O . THR A 1 268 ? 10.260 -2.437 -9.893 1.00 96.75 268 THR A O 1
ATOM 2007 N N . VAL A 1 269 ? 8.369 -2.430 -8.670 1.00 97.25 269 VAL A N 1
ATOM 2008 C CA . VAL A 1 269 ? 8.473 -3.821 -8.209 1.00 97.25 269 VAL A CA 1
ATOM 2009 C C . VAL A 1 269 ? 8.415 -4.753 -9.410 1.00 97.25 269 VAL A C 1
ATOM 2011 O O . VAL A 1 269 ? 9.337 -5.541 -9.572 1.00 97.25 269 VAL A O 1
ATOM 2014 N N . LEU A 1 270 ? 7.436 -4.598 -10.306 1.00 93.75 270 LEU A N 1
ATOM 2015 C CA . LEU A 1 270 ? 7.332 -5.399 -11.529 1.00 93.75 270 LEU A CA 1
ATOM 2016 C C . LEU A 1 270 ? 8.610 -5.334 -12.376 1.00 93.75 270 LEU A C 1
ATOM 2018 O O . LEU A 1 270 ? 9.133 -6.369 -12.788 1.00 93.75 270 LEU A O 1
ATOM 2022 N N . ALA A 1 271 ? 9.159 -4.136 -12.594 1.00 90.31 271 ALA A N 1
ATOM 2023 C CA . ALA A 1 271 ? 10.415 -3.969 -13.326 1.00 90.31 271 ALA A CA 1
ATOM 2024 C C . ALA A 1 271 ? 11.605 -4.647 -12.618 1.00 90.31 271 ALA A C 1
ATOM 2026 O O . ALA A 1 271 ? 12.457 -5.265 -13.261 1.00 90.31 271 ALA A O 1
ATOM 2027 N N . GLY A 1 272 ? 11.658 -4.554 -11.287 1.00 89.75 272 GLY A N 1
ATOM 2028 C CA . GLY A 1 272 ? 12.651 -5.240 -10.470 1.00 89.75 272 GLY A CA 1
ATOM 2029 C C . GLY A 1 272 ? 12.531 -6.758 -10.577 1.00 89.75 272 GLY A C 1
ATOM 2030 O O . GLY A 1 272 ? 13.546 -7.429 -10.757 1.00 89.75 272 GLY A O 1
ATOM 2031 N N . GLU A 1 273 ? 11.319 -7.297 -10.464 1.00 89.44 273 GLU A N 1
ATOM 2032 C CA . GLU A 1 273 ? 11.028 -8.727 -10.573 1.00 89.44 273 GLU A CA 1
ATOM 2033 C C . GLU A 1 273 ? 11.464 -9.259 -11.939 1.00 89.44 273 GLU A C 1
ATOM 2035 O O . GLU A 1 273 ? 12.220 -10.223 -12.001 1.00 89.44 273 GLU A O 1
ATOM 2040 N N . LEU A 1 274 ? 11.086 -8.580 -13.027 1.00 85.62 274 LEU A N 1
ATOM 2041 C CA . LEU A 1 274 ? 11.526 -8.915 -14.384 1.00 85.62 274 LEU A CA 1
ATOM 2042 C C . LEU A 1 274 ? 13.050 -8.995 -14.503 1.00 85.62 274 LEU A C 1
ATOM 2044 O O . LEU A 1 274 ? 13.584 -9.985 -15.000 1.00 85.62 274 LEU A O 1
ATOM 2048 N N . SER A 1 275 ? 13.748 -7.965 -14.022 1.00 85.44 275 SER A N 1
ATOM 2049 C CA . SER A 1 275 ? 15.209 -7.881 -14.095 1.00 85.44 275 SER A CA 1
ATOM 2050 C C . SER A 1 275 ? 15.890 -9.008 -13.313 1.00 85.44 275 SER A C 1
ATOM 2052 O O . SER A 1 275 ? 16.779 -9.686 -13.833 1.00 85.44 275 SER A O 1
ATOM 2054 N N . LEU A 1 276 ? 15.444 -9.259 -12.077 1.00 84.12 276 LEU A N 1
ATOM 2055 C CA . LEU A 1 276 ? 16.021 -10.305 -11.236 1.00 84.12 276 LEU A CA 1
ATOM 2056 C C . LEU A 1 276 ? 15.721 -11.702 -11.784 1.00 84.12 276 LEU A C 1
ATOM 2058 O O . LEU A 1 276 ? 16.622 -12.538 -11.847 1.00 84.12 276 LEU A O 1
ATOM 2062 N N . MET A 1 277 ? 14.489 -11.954 -12.226 1.00 81.31 277 MET A N 1
ATOM 2063 C CA . MET A 1 277 ? 14.130 -13.241 -12.816 1.00 81.31 277 MET A CA 1
ATOM 2064 C C . MET A 1 277 ? 14.914 -13.502 -14.108 1.00 81.31 277 MET A C 1
ATOM 2066 O O . MET A 1 277 ? 15.428 -14.605 -14.285 1.00 81.31 277 MET A O 1
ATOM 2070 N N . ALA A 1 278 ? 15.110 -12.493 -14.963 1.00 78.06 278 ALA A N 1
ATOM 2071 C CA . ALA A 1 278 ? 15.959 -12.619 -16.147 1.00 78.06 278 ALA A CA 1
ATOM 2072 C C . ALA A 1 278 ? 17.423 -12.933 -15.782 1.00 78.06 278 ALA A C 1
ATOM 2074 O O . ALA A 1 278 ? 18.036 -13.817 -16.384 1.00 78.06 278 ALA A O 1
ATOM 2075 N N . ALA A 1 279 ? 17.979 -12.270 -14.763 1.00 76.75 279 ALA A N 1
ATOM 2076 C CA . ALA A 1 279 ? 19.336 -12.537 -14.281 1.00 76.75 279 ALA A CA 1
ATOM 2077 C C . ALA A 1 279 ? 19.496 -13.957 -13.703 1.00 76.75 279 ALA A C 1
ATOM 2079 O O . ALA A 1 279 ? 20.556 -14.561 -13.859 1.00 76.75 279 ALA A O 1
ATOM 2080 N N . LEU A 1 280 ? 18.456 -14.499 -13.060 1.00 75.00 280 LEU A N 1
ATOM 2081 C CA . LEU A 1 280 ? 18.440 -15.871 -12.541 1.00 75.00 280 LEU A CA 1
ATOM 2082 C C . LEU A 1 280 ? 18.387 -16.916 -13.661 1.00 75.00 280 LEU A C 1
ATOM 2084 O O . LEU A 1 280 ? 19.058 -17.940 -13.571 1.00 75.00 280 LEU A O 1
ATOM 2088 N N . VAL A 1 281 ? 17.616 -16.663 -14.722 1.00 72.50 281 VAL A N 1
ATOM 2089 C CA . VAL A 1 281 ? 17.517 -17.576 -15.874 1.00 72.50 281 VAL A CA 1
ATOM 2090 C C . VAL A 1 281 ? 18.793 -17.553 -16.725 1.00 72.50 281 VAL A C 1
ATOM 2092 O O . VAL A 1 281 ? 19.164 -18.573 -17.298 1.00 72.50 281 VAL A O 1
ATOM 2095 N N . THR A 1 282 ? 19.491 -16.415 -16.772 1.00 73.69 282 THR A N 1
ATOM 2096 C CA . THR A 1 282 ? 20.733 -16.226 -17.547 1.00 73.69 282 THR A CA 1
ATOM 2097 C C . THR A 1 282 ? 22.023 -16.463 -16.749 1.00 73.69 282 THR A C 1
ATOM 2099 O O . THR A 1 282 ? 23.107 -16.269 -17.294 1.00 73.69 282 THR A O 1
ATOM 2102 N N . ASP A 1 283 ? 21.927 -16.866 -15.475 1.00 71.62 283 ASP A N 1
ATOM 2103 C CA . ASP A 1 283 ? 23.057 -17.069 -14.547 1.00 71.62 283 ASP A CA 1
ATOM 2104 C C . ASP A 1 283 ? 23.978 -15.835 -14.378 1.00 71.62 283 ASP A C 1
ATOM 2106 O O . ASP A 1 283 ? 25.177 -15.929 -14.119 1.00 71.62 283 ASP A O 1
ATOM 2110 N N . GLN A 1 284 ? 23.418 -14.627 -14.510 1.00 72.00 284 GLN A N 1
ATOM 2111 C CA . GLN A 1 284 ? 24.167 -13.364 -14.414 1.00 72.00 284 GLN A CA 1
ATOM 2112 C C . GLN A 1 284 ? 24.115 -12.715 -13.025 1.00 72.00 284 GLN A C 1
ATOM 2114 O O . GLN A 1 284 ? 24.707 -11.648 -12.808 1.00 72.00 284 GLN A O 1
ATOM 2119 N N . LEU A 1 285 ? 23.408 -13.323 -12.069 1.00 72.12 285 LEU A N 1
ATOM 2120 C CA . LEU A 1 285 ? 23.204 -12.732 -10.746 1.00 72.12 285 LEU A CA 1
ATOM 2121 C C . LEU A 1 285 ? 24.532 -12.533 -9.997 1.00 72.12 285 LEU A C 1
ATOM 2123 O O . LEU A 1 285 ? 24.839 -11.424 -9.551 1.00 72.12 285 LEU A O 1
ATOM 2127 N N . VAL A 1 286 ? 25.354 -13.584 -9.906 1.00 65.44 286 VAL A N 1
ATOM 2128 C CA . VAL A 1 286 ? 26.623 -13.558 -9.156 1.00 65.44 286 VAL A CA 1
ATOM 2129 C C . VAL A 1 286 ? 27.617 -12.588 -9.793 1.00 65.44 286 VAL A C 1
ATOM 2131 O O . VAL A 1 286 ? 28.212 -11.762 -9.097 1.00 65.44 286 VAL A O 1
ATOM 2134 N N . SER A 1 287 ? 27.761 -12.625 -11.122 1.00 64.25 287 SER A N 1
ATOM 2135 C CA . SER A 1 287 ? 28.646 -11.706 -11.846 1.00 64.25 287 SER A CA 1
ATOM 2136 C C . SER A 1 287 ? 28.243 -10.243 -11.650 1.00 64.25 287 SER A C 1
ATOM 2138 O O . SER A 1 287 ? 29.108 -9.380 -11.481 1.00 64.25 287 SER A O 1
ATOM 2140 N N . SER A 1 288 ? 26.939 -9.956 -11.615 1.00 66.25 288 SER A N 1
ATOM 2141 C CA . SER A 1 288 ? 26.419 -8.598 -11.419 1.00 66.25 288 SER A CA 1
ATOM 2142 C C . SER A 1 288 ? 26.646 -8.098 -9.988 1.00 66.25 288 SER A C 1
ATOM 2144 O O . SER A 1 288 ? 27.123 -6.976 -9.805 1.00 66.25 288 SER A O 1
ATOM 2146 N N . HIS A 1 289 ? 26.412 -8.940 -8.972 1.00 73.12 289 HIS A N 1
ATOM 2147 C CA . HIS A 1 289 ? 26.722 -8.615 -7.572 1.00 73.12 289 HIS A CA 1
ATOM 2148 C C . HIS A 1 289 ? 28.212 -8.327 -7.360 1.00 73.12 289 HIS A C 1
ATOM 2150 O O . HIS A 1 289 ? 28.569 -7.331 -6.728 1.00 73.12 289 HIS A O 1
ATOM 2156 N N . MET A 1 290 ? 29.094 -9.156 -7.925 1.00 61.25 290 MET A N 1
ATOM 2157 C CA . MET A 1 290 ? 30.543 -8.965 -7.815 1.00 61.25 290 MET A CA 1
ATOM 2158 C C . MET A 1 290 ? 31.016 -7.659 -8.460 1.00 61.25 290 MET A C 1
ATOM 2160 O O . MET A 1 290 ? 31.956 -7.042 -7.967 1.00 61.25 290 MET A O 1
ATOM 2164 N N . LYS A 1 291 ? 30.367 -7.228 -9.547 1.00 66.75 291 LYS A N 1
ATOM 2165 C CA . LYS A 1 291 ? 30.733 -6.012 -10.278 1.00 66.75 291 LYS A CA 1
ATOM 2166 C C . LYS A 1 291 ? 30.202 -4.728 -9.635 1.00 66.75 291 LYS A C 1
ATOM 2168 O O . LYS A 1 291 ? 30.888 -3.712 -9.694 1.00 66.75 291 LYS A O 1
ATOM 2173 N N . LEU A 1 292 ? 28.983 -4.754 -9.089 1.00 71.06 292 LEU A N 1
ATOM 2174 C CA . LEU A 1 292 ? 28.251 -3.538 -8.703 1.00 71.06 292 LEU A CA 1
ATOM 2175 C C . LEU A 1 292 ? 28.003 -3.397 -7.196 1.00 71.06 292 LEU A C 1
ATOM 2177 O O . LEU A 1 292 ? 27.873 -2.277 -6.717 1.00 71.06 292 LEU A O 1
ATOM 2181 N N . ASN A 1 293 ? 27.936 -4.503 -6.450 1.00 62.91 293 ASN A N 1
ATOM 2182 C CA . ASN A 1 293 ? 27.641 -4.494 -5.012 1.00 62.91 293 ASN A CA 1
ATOM 2183 C C . ASN A 1 293 ? 28.926 -4.608 -4.166 1.00 62.91 293 ASN A C 1
ATOM 2185 O O . ASN A 1 293 ? 29.018 -4.068 -3.068 1.00 62.91 293 ASN A O 1
ATOM 2189 N N . ARG A 1 294 ? 29.988 -5.223 -4.705 1.00 56.75 294 ARG A N 1
ATOM 2190 C CA . ARG A 1 294 ? 31.310 -5.201 -4.064 1.00 56.75 294 ARG A CA 1
ATOM 2191 C C . ARG A 1 294 ? 32.127 -3.997 -4.519 1.00 56.75 294 ARG A C 1
ATOM 2193 O O . ARG A 1 294 ? 32.691 -3.967 -5.610 1.00 56.75 294 ARG A O 1
ATOM 2200 N N . SER A 1 295 ? 32.222 -3.016 -3.628 1.00 49.34 295 SER A N 1
ATOM 2201 C CA . SER A 1 295 ? 33.189 -1.925 -3.707 1.00 49.34 295 SER A CA 1
ATOM 2202 C C . SER A 1 295 ? 34.613 -2.468 -3.914 1.00 49.34 295 SER A C 1
ATOM 2204 O O . SER A 1 295 ? 35.115 -3.231 -3.091 1.00 49.34 295 SER A O 1
ATOM 2206 N N . ARG A 1 296 ? 35.296 -2.033 -4.982 1.00 53.97 296 ARG A N 1
ATOM 2207 C CA . ARG A 1 296 ? 36.766 -2.136 -5.102 1.00 53.97 296 ARG A CA 1
ATOM 2208 C C . ARG A 1 296 ? 37.501 -1.044 -4.313 1.00 53.97 296 ARG A C 1
ATOM 2210 O O . ARG A 1 296 ? 38.725 -1.069 -4.242 1.00 53.97 296 ARG A O 1
ATOM 2217 N N . LEU A 1 297 ? 36.773 -0.083 -3.744 1.00 51.75 297 LEU A N 1
ATOM 2218 C CA . LEU A 1 297 ? 37.330 0.955 -2.886 1.00 51.75 297 LEU A CA 1
ATOM 2219 C C . LEU A 1 297 ? 37.566 0.358 -1.494 1.00 51.75 297 LEU A C 1
ATOM 2221 O O . LEU A 1 297 ? 36.618 -0.036 -0.810 1.00 51.75 297 LEU A O 1
ATOM 2225 N N . GLN A 1 298 ? 38.832 0.293 -1.076 1.00 50.94 298 GLN A N 1
ATOM 2226 C CA . GLN A 1 298 ? 39.189 0.094 0.328 1.00 50.94 298 GLN A CA 1
ATOM 2227 C C . GLN A 1 298 ? 38.707 1.314 1.120 1.00 50.94 298 GLN A C 1
ATOM 2229 O O . GLN A 1 298 ? 39.357 2.354 1.140 1.00 50.94 298 GLN A O 1
ATOM 2234 N N . LEU A 1 299 ? 37.534 1.192 1.742 1.00 54.78 299 LEU A N 1
ATOM 2235 C CA . LEU A 1 299 ? 36.948 2.241 2.585 1.00 54.78 299 LEU A CA 1
ATOM 2236 C C . LEU A 1 299 ? 37.626 2.339 3.960 1.00 54.78 299 LEU A C 1
ATOM 2238 O O . LEU A 1 299 ? 37.451 3.330 4.663 1.00 54.78 299 LEU A O 1
ATOM 2242 N N . TYR A 1 300 ? 38.423 1.333 4.321 1.00 54.94 300 TYR A N 1
ATOM 2243 C CA . TYR A 1 300 ? 39.241 1.313 5.524 1.00 54.94 300 TYR A CA 1
ATOM 2244 C C . TYR A 1 300 ? 40.709 1.169 5.113 1.00 54.94 300 TYR A C 1
ATOM 2246 O O . TYR A 1 300 ? 41.010 0.263 4.328 1.00 54.94 300 TYR A O 1
ATOM 2254 N N . PRO A 1 301 ? 41.631 2.011 5.620 1.00 48.19 301 PRO A N 1
ATOM 2255 C CA . PRO A 1 301 ? 43.047 1.706 5.512 1.00 48.19 301 PRO A CA 1
ATOM 2256 C C . PRO A 1 301 ? 43.265 0.366 6.212 1.00 48.19 301 PRO A C 1
ATOM 2258 O O . PRO A 1 301 ? 42.867 0.192 7.364 1.00 48.19 301 PRO A O 1
ATOM 2261 N N . SER A 1 302 ? 43.836 -0.603 5.500 1.00 50.66 302 SER A N 1
ATOM 2262 C CA . SER A 1 302 ? 44.241 -1.877 6.084 1.00 50.66 302 SER A CA 1
ATOM 2263 C C . SER A 1 302 ? 45.184 -1.586 7.245 1.00 50.66 302 SER A C 1
ATOM 2265 O O . SER A 1 302 ? 46.332 -1.193 7.031 1.00 50.66 302 SER A O 1
ATOM 2267 N N . THR A 1 303 ? 44.680 -1.711 8.470 1.00 42.44 303 THR A N 1
ATOM 2268 C CA . THR A 1 303 ? 45.487 -1.589 9.672 1.00 42.44 303 THR A CA 1
ATOM 2269 C C . THR A 1 303 ? 46.559 -2.666 9.640 1.00 42.44 303 THR A C 1
ATOM 2271 O O . THR A 1 303 ? 46.309 -3.846 9.394 1.00 42.44 303 THR A O 1
ATOM 2274 N N . THR A 1 304 ? 47.781 -2.198 9.834 1.00 45.66 304 THR A N 1
ATOM 2275 C CA . THR A 1 304 ? 49.027 -2.939 9.927 1.00 45.66 304 THR A CA 1
ATOM 2276 C C . THR A 1 304 ? 48.863 -4.189 10.797 1.00 45.66 304 THR A C 1
ATOM 2278 O O . THR A 1 304 ? 48.452 -4.090 11.948 1.00 45.66 304 THR A O 1
ATOM 2281 N N . SER A 1 305 ? 49.178 -5.352 10.221 1.00 46.19 305 SER A N 1
ATOM 2282 C CA . SER A 1 305 ? 49.618 -6.585 10.892 1.00 46.19 305 SER A CA 1
ATOM 2283 C C . SER A 1 305 ? 49.177 -6.781 12.355 1.00 46.19 305 SER A C 1
ATOM 2285 O O . SER A 1 305 ? 49.973 -6.612 13.278 1.00 46.19 305 SER A O 1
ATOM 2287 N N . LEU A 1 306 ? 47.951 -7.252 12.578 1.00 37.59 306 LEU A N 1
ATOM 2288 C CA . LEU A 1 306 ? 47.699 -8.101 13.742 1.00 37.59 306 LEU A CA 1
ATOM 2289 C C . LEU A 1 306 ? 48.121 -9.519 13.356 1.00 37.59 306 LEU A C 1
ATOM 2291 O O . LEU A 1 306 ? 47.388 -10.250 12.694 1.00 37.59 306 LEU A O 1
ATOM 2295 N N . SER A 1 307 ? 49.351 -9.875 13.721 1.00 37.66 307 SER A N 1
ATOM 2296 C CA . SER A 1 307 ? 49.853 -11.243 13.667 1.00 37.66 307 SER A CA 1
ATOM 2297 C C . SER A 1 307 ? 49.012 -12.118 14.597 1.00 37.66 307 SER A C 1
ATOM 2299 O O . SER A 1 307 ? 49.243 -12.161 15.806 1.00 37.66 307 SER A O 1
ATOM 2301 N N . LEU A 1 308 ? 48.015 -12.802 14.040 1.00 38.50 308 LEU A N 1
ATOM 2302 C CA . LEU A 1 308 ? 47.381 -13.936 14.704 1.00 38.50 308 LEU A CA 1
ATOM 2303 C C . LEU A 1 308 ? 48.423 -15.065 14.821 1.00 38.50 308 LEU A C 1
ATOM 2305 O O . LEU A 1 308 ? 49.117 -15.335 13.835 1.00 38.50 308 LEU A O 1
ATOM 2309 N N . PRO A 1 309 ? 48.571 -15.726 15.984 1.00 38.00 309 PRO A N 1
ATOM 2310 C CA . PRO A 1 309 ? 49.479 -16.858 16.116 1.00 38.00 309 PRO A CA 1
ATOM 2311 C C . PRO A 1 309 ? 49.051 -17.967 15.154 1.00 38.00 309 PRO A C 1
ATOM 2313 O O . PRO A 1 309 ? 47.888 -18.375 15.145 1.00 38.00 309 PRO A O 1
ATOM 2316 N N . ALA A 1 310 ? 49.991 -18.450 14.342 1.00 37.34 310 ALA A N 1
ATOM 2317 C CA . ALA A 1 310 ? 49.766 -19.544 13.411 1.00 37.34 310 ALA A CA 1
ATOM 2318 C C . ALA A 1 310 ? 49.379 -20.819 14.176 1.00 37.34 310 ALA A C 1
ATOM 2320 O O . ALA A 1 310 ? 50.230 -21.511 14.730 1.00 37.34 310 ALA A O 1
ATOM 2321 N N . THR A 1 311 ? 48.092 -21.150 14.194 1.00 38.53 311 THR A N 1
ATOM 2322 C CA . THR A 1 311 ? 47.636 -22.504 14.507 1.00 38.53 311 THR A CA 1
ATOM 2323 C C . THR A 1 311 ? 47.672 -23.299 13.208 1.00 38.53 311 THR A C 1
ATOM 2325 O O . THR A 1 311 ? 46.850 -23.112 12.314 1.00 38.53 311 THR A O 1
ATOM 2328 N N . GLN A 1 312 ? 48.694 -24.145 13.074 1.00 34.84 312 GLN A N 1
ATOM 2329 C CA . GLN A 1 312 ? 48.801 -25.116 11.991 1.00 34.84 312 GLN A CA 1
ATOM 2330 C C . GLN A 1 312 ? 47.701 -26.170 12.162 1.00 34.84 312 GLN A C 1
ATOM 2332 O O . GLN A 1 312 ? 47.851 -27.107 12.942 1.00 34.84 312 GLN A O 1
ATOM 2337 N N . HIS A 1 313 ? 46.601 -26.035 11.428 1.00 38.50 313 HIS A N 1
ATOM 2338 C CA . HIS A 1 313 ? 45.763 -27.186 11.109 1.00 38.50 313 HIS A CA 1
ATOM 2339 C C . HIS A 1 313 ? 46.234 -27.766 9.767 1.00 38.50 313 HIS A C 1
ATOM 2341 O O . HIS A 1 313 ? 46.383 -27.001 8.810 1.00 38.50 313 HIS A O 1
ATOM 2347 N N . PRO A 1 314 ? 46.508 -29.082 9.673 1.00 34.22 314 PRO A N 1
ATOM 2348 C CA . PRO A 1 314 ? 46.896 -29.703 8.415 1.00 34.22 314 PRO A CA 1
ATOM 2349 C C . PRO A 1 314 ? 45.773 -29.548 7.388 1.00 34.22 314 PRO A C 1
ATOM 2351 O O . PRO A 1 314 ? 44.626 -29.909 7.645 1.00 34.22 314 PRO A O 1
ATOM 2354 N N . ILE A 1 315 ? 46.117 -29.008 6.223 1.00 36.66 315 ILE A N 1
ATOM 2355 C CA . ILE A 1 315 ? 45.253 -28.979 5.046 1.00 36.66 315 ILE A CA 1
ATOM 2356 C C . ILE A 1 315 ? 45.223 -30.409 4.491 1.00 36.66 315 ILE A C 1
ATOM 2358 O O . ILE A 1 315 ? 46.228 -30.887 3.965 1.00 36.66 315 ILE A O 1
ATOM 2362 N N . GLU A 1 316 ? 44.098 -31.112 4.627 1.00 34.06 316 GLU A N 1
ATOM 2363 C CA . GLU A 1 316 ? 43.886 -32.376 3.915 1.00 34.06 316 GLU A CA 1
ATOM 2364 C C . GLU A 1 316 ? 43.681 -32.088 2.422 1.00 34.06 316 GLU A C 1
ATOM 2366 O O . GLU A 1 316 ? 42.691 -31.480 2.011 1.00 34.06 316 GLU A O 1
ATOM 2371 N N . ASN A 1 317 ? 44.632 -32.530 1.597 1.00 32.41 317 ASN A N 1
ATOM 2372 C CA . ASN A 1 317 ? 44.481 -32.539 0.145 1.00 32.41 317 ASN A CA 1
ATOM 2373 C C . ASN A 1 317 ? 43.540 -33.687 -0.273 1.00 32.41 317 ASN A C 1
ATOM 2375 O O . ASN A 1 317 ? 43.747 -34.826 0.157 1.00 32.41 317 ASN A O 1
ATOM 2379 N N . PRO A 1 318 ? 42.544 -33.447 -1.145 1.00 33.31 318 PRO A N 1
ATOM 2380 C CA . PRO A 1 318 ? 41.654 -34.503 -1.610 1.00 33.31 318 PRO A CA 1
ATOM 2381 C C . PRO A 1 318 ? 42.404 -35.472 -2.536 1.00 33.31 318 PRO A C 1
ATOM 2383 O O . PRO A 1 318 ? 42.951 -35.080 -3.567 1.00 33.31 318 PRO A O 1
ATOM 2386 N N . SER A 1 319 ? 42.420 -36.753 -2.165 1.00 33.59 319 SER A N 1
ATOM 2387 C CA . SER A 1 319 ? 42.962 -37.841 -2.989 1.00 33.59 319 SER A CA 1
ATOM 2388 C C . SER A 1 319 ? 41.928 -38.297 -4.036 1.00 33.59 319 SER A C 1
ATOM 2390 O O . SER A 1 319 ? 40.743 -38.388 -3.706 1.00 33.59 319 SER A O 1
ATOM 2392 N N . PRO A 1 320 ? 42.327 -38.611 -5.284 1.00 32.72 320 PRO A N 1
ATOM 2393 C CA . PRO A 1 320 ? 41.401 -39.021 -6.337 1.00 32.72 320 PRO A CA 1
ATOM 2394 C C . PRO A 1 320 ? 40.914 -40.465 -6.125 1.00 32.72 320 PRO A C 1
ATOM 2396 O O . PRO A 1 320 ? 41.702 -41.406 -6.078 1.00 32.72 320 PRO A O 1
ATOM 2399 N N . LEU A 1 321 ? 39.595 -40.647 -6.017 1.00 33.84 321 LEU A N 1
ATOM 2400 C CA . LEU A 1 321 ? 38.943 -41.954 -5.915 1.00 33.84 321 LEU A CA 1
ATOM 2401 C C . LEU A 1 321 ? 38.686 -42.541 -7.308 1.00 33.84 321 LEU A C 1
ATOM 2403 O O . LEU A 1 321 ? 37.659 -42.249 -7.912 1.00 33.84 321 LEU A O 1
ATOM 2407 N N . LEU A 1 322 ? 39.589 -43.396 -7.793 1.00 36.88 322 LEU A N 1
ATOM 2408 C CA . LEU A 1 322 ? 39.295 -44.439 -8.787 1.00 36.88 322 LEU A CA 1
ATOM 2409 C C . LEU A 1 322 ? 40.391 -45.519 -8.740 1.00 36.88 322 LEU A C 1
ATOM 2411 O O . LEU A 1 322 ? 41.509 -45.308 -9.199 1.00 36.88 322 LEU A O 1
ATOM 2415 N N . GLY A 1 323 ? 40.056 -46.685 -8.176 1.00 28.12 323 GLY A N 1
ATOM 2416 C CA . GLY A 1 323 ? 40.929 -47.862 -8.133 1.00 28.12 323 GLY A CA 1
ATOM 2417 C C . GLY A 1 323 ? 40.321 -49.031 -7.346 1.00 28.12 323 GLY A C 1
ATOM 2418 O O . GLY A 1 323 ? 40.212 -48.971 -6.129 1.00 28.12 323 GLY A O 1
ATOM 2419 N N . ASN A 1 324 ? 39.907 -50.067 -8.078 1.00 34.12 324 ASN A N 1
ATOM 2420 C CA . ASN A 1 324 ? 39.317 -51.360 -7.689 1.00 34.12 324 ASN A CA 1
ATOM 2421 C C . ASN A 1 324 ? 39.606 -51.930 -6.279 1.00 34.12 324 ASN A C 1
ATOM 2423 O O . ASN A 1 324 ? 40.762 -52.123 -5.918 1.00 34.12 324 ASN A O 1
ATOM 2427 N N . SER A 1 325 ? 38.565 -52.433 -5.591 1.00 31.20 325 SER A N 1
ATOM 2428 C CA . SER A 1 325 ? 38.506 -53.837 -5.110 1.00 31.20 325 SER A CA 1
ATOM 2429 C C . SER A 1 325 ? 37.190 -54.211 -4.388 1.00 31.20 325 SER A C 1
ATOM 2431 O O . SER A 1 325 ? 36.678 -53.500 -3.534 1.00 31.20 325 SER A O 1
ATOM 2433 N N . SER A 1 326 ? 36.652 -55.367 -4.797 1.00 31.67 326 SER A N 1
ATOM 2434 C CA . SER A 1 326 ? 35.857 -56.379 -4.069 1.00 31.67 326 SER A CA 1
ATOM 2435 C C . SER A 1 326 ? 34.865 -56.006 -2.943 1.00 31.67 326 SER A C 1
ATOM 2437 O O . SER A 1 326 ? 35.248 -55.675 -1.826 1.00 31.67 326 SER A O 1
ATOM 2439 N N . LYS A 1 327 ? 33.584 -56.298 -3.232 1.00 40.91 327 LYS A N 1
ATOM 2440 C CA . LYS A 1 327 ? 32.502 -56.849 -2.379 1.00 40.91 327 LYS A CA 1
ATOM 2441 C C . LYS A 1 327 ? 32.623 -56.692 -0.849 1.00 40.91 327 LYS A C 1
ATOM 2443 O O . LYS A 1 327 ? 33.325 -57.468 -0.206 1.00 40.91 327 LYS A O 1
ATOM 2448 N N . LYS A 1 328 ? 31.745 -55.856 -0.278 1.00 32.09 328 LYS A N 1
ATOM 2449 C CA . LYS A 1 328 ? 30.984 -56.116 0.965 1.00 32.09 328 LYS A CA 1
ATOM 2450 C C . LYS A 1 328 ? 29.808 -55.134 1.062 1.00 32.09 328 LYS A C 1
ATOM 2452 O O . LYS A 1 328 ? 30.005 -53.928 0.961 1.00 32.09 328 LYS A O 1
ATOM 2457 N N . ASP A 1 329 ? 28.599 -55.662 1.241 1.00 40.19 329 ASP A N 1
ATOM 2458 C CA . ASP A 1 329 ? 27.376 -54.881 1.447 1.00 40.19 329 ASP A CA 1
ATOM 2459 C C . ASP A 1 329 ? 27.459 -54.065 2.743 1.00 40.19 329 ASP A C 1
ATOM 2461 O O . ASP A 1 329 ? 27.513 -54.626 3.839 1.00 40.19 329 ASP A O 1
ATOM 2465 N N . VAL A 1 330 ? 27.428 -52.733 2.630 1.00 33.41 330 VAL A N 1
ATOM 2466 C CA . VAL A 1 330 ? 27.248 -51.826 3.770 1.00 33.41 330 VAL A CA 1
ATOM 2467 C C . VAL A 1 330 ? 26.109 -50.859 3.465 1.00 33.41 330 VAL A C 1
ATOM 2469 O O . VAL A 1 330 ? 26.148 -50.053 2.538 1.00 33.41 330 VAL A O 1
ATOM 2472 N N . ARG A 1 331 ? 25.061 -50.971 4.278 1.00 33.94 331 ARG A N 1
ATOM 2473 C CA . ARG A 1 331 ? 23.827 -50.180 4.257 1.00 33.94 331 ARG A CA 1
ATOM 2474 C C . ARG A 1 331 ? 24.153 -48.689 4.463 1.00 33.94 331 ARG A C 1
ATOM 2476 O O . ARG A 1 331 ? 24.568 -48.294 5.551 1.00 33.94 331 ARG A O 1
ATOM 2483 N N . VAL A 1 332 ? 23.942 -47.854 3.443 1.00 33.69 332 VAL A N 1
ATOM 2484 C CA . VAL A 1 332 ? 24.178 -46.399 3.515 1.00 33.69 332 VAL A CA 1
ATOM 2485 C C . VAL A 1 332 ? 23.077 -45.732 4.347 1.00 33.69 332 VAL A C 1
ATOM 2487 O O . VAL A 1 332 ? 21.929 -45.627 3.914 1.00 33.69 332 VAL A O 1
ATOM 2490 N N . LYS A 1 333 ? 23.418 -45.250 5.548 1.00 34.38 333 LYS A N 1
ATOM 2491 C CA . LYS A 1 333 ? 22.605 -44.247 6.251 1.00 34.38 333 LYS A CA 1
ATOM 2492 C C . LYS A 1 333 ? 22.695 -42.938 5.460 1.00 34.38 333 LYS A C 1
ATOM 2494 O O . LYS A 1 333 ? 23.786 -42.413 5.265 1.00 34.38 333 LYS A O 1
ATOM 2499 N N . ARG A 1 334 ? 21.553 -42.412 5.001 1.00 36.28 334 ARG A N 1
ATOM 2500 C CA . ARG A 1 334 ? 21.454 -41.067 4.413 1.00 36.28 334 ARG A CA 1
ATOM 2501 C C . ARG A 1 334 ? 21.754 -40.024 5.489 1.00 36.28 334 ARG A C 1
ATOM 2503 O O . ARG A 1 334 ? 20.864 -39.637 6.239 1.00 36.28 334 ARG A O 1
ATOM 2510 N N . THR A 1 335 ? 22.992 -39.559 5.553 1.00 33.66 335 THR A N 1
ATOM 2511 C CA . THR A 1 335 ? 23.333 -38.312 6.236 1.00 33.66 335 THR A CA 1
ATOM 2512 C C . THR A 1 335 ? 23.075 -37.175 5.252 1.00 33.66 335 THR A C 1
ATOM 2514 O O . THR A 1 335 ? 23.824 -36.977 4.299 1.00 33.66 335 THR A O 1
ATOM 2517 N N . THR A 1 336 ? 21.972 -36.453 5.435 1.00 39.31 336 THR A N 1
ATOM 2518 C CA . THR A 1 336 ? 21.722 -35.166 4.774 1.00 39.31 336 THR A CA 1
ATOM 2519 C C . THR A 1 336 ? 22.766 -34.160 5.253 1.00 39.31 336 THR A C 1
ATOM 2521 O O . THR A 1 336 ? 22.578 -33.506 6.276 1.00 39.31 336 THR A O 1
ATOM 2524 N N . LEU A 1 337 ? 23.879 -34.046 4.528 1.00 35.84 337 LEU A N 1
ATOM 2525 C CA . LEU A 1 337 ? 24.775 -32.899 4.632 1.00 35.84 337 LEU A CA 1
ATOM 2526 C C . LEU A 1 337 ? 24.019 -31.676 4.097 1.00 35.84 337 LEU A C 1
ATOM 2528 O O . LEU A 1 337 ? 23.879 -31.493 2.889 1.00 35.84 337 LEU A O 1
ATOM 2532 N N . LYS A 1 338 ? 23.480 -30.861 5.009 1.00 35.81 338 LYS A N 1
ATOM 2533 C CA . LYS A 1 338 ? 23.092 -29.483 4.703 1.00 35.81 338 LYS A CA 1
ATOM 2534 C C . LYS A 1 338 ? 24.379 -28.716 4.418 1.00 35.81 338 LYS A C 1
ATOM 2536 O O . LYS A 1 338 ? 25.160 -28.468 5.329 1.00 35.81 338 LYS A O 1
ATOM 2541 N N . ILE A 1 339 ? 24.601 -28.370 3.157 1.00 37.19 339 ILE A N 1
ATOM 2542 C CA . ILE A 1 339 ? 25.596 -27.365 2.790 1.00 37.19 339 ILE A CA 1
ATOM 2543 C C . ILE A 1 339 ? 24.979 -26.017 3.165 1.00 37.19 339 ILE A C 1
ATOM 2545 O O . ILE A 1 339 ? 23.998 -25.591 2.557 1.00 37.19 339 ILE A O 1
ATOM 2549 N N . GLU A 1 340 ? 25.497 -25.381 4.211 1.00 36.22 340 GLU A N 1
ATOM 2550 C CA . GLU A 1 340 ? 25.124 -24.013 4.557 1.00 36.22 340 GLU A CA 1
ATOM 2551 C C . GLU A 1 340 ? 25.841 -23.048 3.606 1.00 36.22 340 GLU A C 1
ATOM 2553 O O . GLU A 1 340 ? 27.061 -22.894 3.643 1.00 36.22 340 GLU A O 1
ATOM 2558 N N . CYS A 1 341 ? 25.083 -22.394 2.725 1.00 33.97 341 CYS A N 1
ATOM 2559 C CA . CYS A 1 341 ? 25.575 -21.274 1.929 1.00 33.97 341 CYS A CA 1
ATOM 2560 C C . CYS A 1 341 ? 25.643 -20.019 2.811 1.00 33.97 341 CYS A C 1
ATOM 2562 O O . CYS A 1 341 ? 24.753 -19.179 2.770 1.00 33.97 341 CYS A O 1
ATOM 2564 N N . SER A 1 342 ? 26.690 -19.891 3.623 1.00 39.09 342 SER A N 1
ATOM 2565 C CA . SER A 1 342 ? 26.859 -18.779 4.571 1.00 39.09 342 SER A CA 1
ATOM 2566 C C . SER A 1 342 ? 27.633 -17.569 4.026 1.00 39.09 342 SER A C 1
ATOM 2568 O O . SER A 1 342 ? 28.007 -16.701 4.801 1.00 39.09 342 SER A O 1
ATOM 2570 N N . ASN A 1 343 ? 27.846 -17.452 2.708 1.00 35.12 343 ASN A N 1
ATOM 2571 C CA . ASN A 1 343 ? 28.601 -16.327 2.122 1.00 35.12 343 ASN A CA 1
ATOM 2572 C C . ASN A 1 343 ? 27.909 -15.610 0.950 1.00 35.12 343 ASN A C 1
ATOM 2574 O O . ASN A 1 343 ? 28.557 -14.874 0.202 1.00 35.12 343 ASN A O 1
ATOM 2578 N N . ILE A 1 344 ? 26.601 -15.803 0.778 1.00 39.00 344 ILE A N 1
ATOM 2579 C CA . ILE A 1 344 ? 25.804 -15.036 -0.184 1.00 39.00 344 ILE A CA 1
ATOM 2580 C C . ILE A 1 344 ? 24.516 -14.625 0.518 1.00 39.00 344 ILE A C 1
ATOM 2582 O O . ILE A 1 344 ? 23.545 -15.369 0.471 1.00 39.00 344 ILE A O 1
ATOM 2586 N N . LEU A 1 345 ? 24.554 -13.487 1.210 1.00 32.84 345 LEU A N 1
ATOM 2587 C CA . LEU A 1 345 ? 23.481 -12.494 1.328 1.00 32.84 345 LEU A CA 1
ATOM 2588 C C . LEU A 1 345 ? 24.047 -11.240 1.998 1.00 32.84 345 LEU A C 1
ATOM 2590 O O . LEU A 1 345 ? 24.676 -11.386 3.071 1.00 32.84 345 LEU A O 1
#

pLDDT: mean 79.2, std 20.95, range [28.12, 98.56]

Mean predicted aligned error: 14.39 Å

Foldseek 3Di:
DVCCVVVVDPLVCLVVPDPPLVSVVVSCCPQPVPVCVPPDDPPDPPVQPQVAKDKAFPDFDAFWDWDKDAPDVVLVVVLVVQCPPPVSVVVLVCQLVVDPPSLVSSVVVVCVVRVRIGGPGRHPCPSPALADDLCCLPVNHGTKMKMKGKRALVRDVDDDDDDDVVVVVDRLPQFDCLLVLLQVLCVQQQHDNSRSNQLSRKHWDWDQDPNRIIMIMIIRRYRHDDQDDGGNPPPRNQSSLVSLVLHDADPVDGCPSVRSSSRVSRSVSRVVRVVVSSCVVVVNPVVCCVVPVDDPDPPDDPPPDPDDPDDDDDDDDDDDDDDDDDDDDDDDDDDPPDPDPPPDD

Radius of gyration: 27.81 Å; Cα contacts (8 Å, |Δi|>4): 443; chains: 1; bounding box: 78×85×62 Å

Nearest PDB structures (foldseek):
  1dq8-assembly1_D  TM=8.176E-01  e=1.125E-27  Homo sapiens
  1hw8-assembly1_A  TM=8.323E-01  e=3.158E-27  Homo sapiens
  3ccw-assembly1_D  TM=8.349E-01  e=3.509E-26  unclassified
  2r4f-assembly1_C  TM=8.248E-01  e=3.313E-26  Homo sapiens
  2q1l-assembly1_A  TM=8.352E-01  e=1.471E-25  Homo sapiens

Secondary structure (DSSP, 8-state):
-HHHHTTSS-GGGHHHHS-HHHHHHHHHHHH-HHHHTTS--SS--TT---S--EEEEEEEE-----EEE-SSHHHHHHHHHHHTSHHHHHHHHHHHHTSTTHHHHHHHHHHHH-TT-EEEES--SSS--SS--HHHHHH--EEEEEEEEEE-TTT-S------SGGGGT-SSEESSSHHHHHHHHHHHHT--GGGHHHHT-EEEEEEE-TTS-EEEEEEEEEE---SSSGGGGSHHHHHHHHHTT--S--SSSTTHHHHHHHHHHHHHHHHHHHHHHHHHHTT-HHHHHHHHTS--S-SS---S------------PPPP---------------------TT--

Solvent-accessible surface area (backbone atoms only — not comparable to full-atom values): 20433 Å² total; per-residue (Å²): 100,71,49,46,78,69,65,77,41,60,82,89,50,32,64,80,78,37,59,54,70,59,25,50,52,45,44,40,66,64,76,42,43,85,74,43,72,80,57,88,74,78,96,61,72,71,80,75,61,45,86,54,75,51,57,42,73,80,44,79,46,81,65,76,25,60,32,70,45,51,94,46,69,67,63,47,46,51,53,52,59,50,52,70,35,68,71,52,35,50,54,43,48,52,46,24,71,71,45,98,61,13,71,59,47,31,50,50,55,50,33,70,76,35,72,71,51,39,82,76,38,72,68,52,75,67,43,49,78,63,43,81,53,68,63,32,59,75,74,38,30,26,34,18,31,40,16,36,37,53,40,51,44,93,77,53,93,73,90,81,84,86,78,66,44,74,79,70,71,54,83,42,48,40,53,88,51,37,49,60,50,44,45,53,51,25,64,48,35,19,44,66,69,63,40,36,58,37,36,27,26,26,41,56,49,77,45,76,44,99,86,59,24,38,38,38,36,28,39,26,32,16,34,69,71,64,28,63,59,83,46,23,70,41,66,74,17,29,53,48,23,46,77,72,69,19,50,41,81,36,86,95,43,76,61,47,22,30,49,50,48,49,28,52,49,42,43,49,27,41,55,48,42,53,53,53,52,50,27,61,72,68,69,41,49,66,64,47,42,59,68,73,70,47,73,88,67,77,89,58,81,81,73,78,81,80,80,70,83,85,76,85,70,86,82,83,76,87,75,85,92,82,81,91,81,83,92,78,97,72,87,80,76,87,74,82,78,76,79,77,77,86,86,76,132